Protein AF-A0A2E9XEQ6-F1 (afdb_monomer)

Secondary structure (DSSP, 8-state):
----------------PPP-PPTTPPPPPPPGGG-SEEEEEEEEEETTEEEEEEEETTT--EEEEESSGGGB-SSSS-EEEEEEEE-TT-EE-TT-EEEEEEEEEEEE-TT-EEEEEEEEEEEE-TT-EEEEEEEEEEEE-TT-EEES-EEEEEEE-TT-EEEB-EE-SSEE-TT-EEETT-EE-SSEE-S-EE-SSEE---

Foldseek 3Di:
DDDDDDDDDDDPPPPPDDDPDDPPDDDDPDDPVLAQWDFPPDWDDDPNQIWTWIAGPVPRDTFPTERDCQAEDSDACEGGHNAEYTYAQHHTDHNEYECHEYEREEYAYAPEYENYAYEQEEYEYAPDYEQYAYENYEYEHAPEYEANDYHCYAYAHHDEYEHNEEENYAAGAADEYEEADEYENYAHHNDDYHRHDYHHHD

Radius of gyration: 22.08 Å; Cα contacts (8 Å, |Δi|>4): 595; chains: 1; bounding box: 39×39×97 Å

Solvent-accessible surface area (backbone atoms only — not comparable to full-atom values): 9944 Å² total; per-residue (Å²): 141,79,88,87,88,85,85,83,87,82,87,79,79,77,79,77,72,81,77,84,76,68,94,83,68,78,79,74,84,80,56,85,87,68,46,51,53,49,73,72,80,50,68,51,71,58,98,85,43,63,28,33,28,33,28,34,63,85,78,65,46,70,29,11,31,30,49,52,72,80,22,48,39,63,54,65,69,28,44,48,30,64,61,12,35,32,26,74,76,12,32,35,25,44,47,14,38,28,51,18,29,44,30,45,23,28,41,37,20,41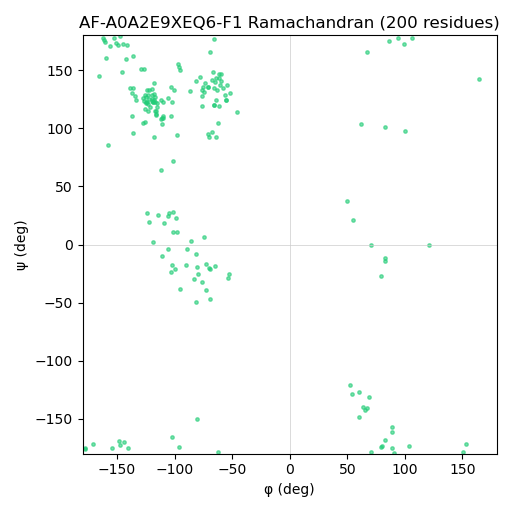,55,15,35,29,56,27,35,39,31,52,28,33,39,38,22,40,51,15,36,30,54,28,32,40,30,55,26,31,36,36,22,40,53,12,36,34,34,51,18,37,30,57,25,32,39,34,22,42,56,12,33,30,43,43,8,36,30,51,23,30,38,39,20,43,64,16,34,34,19,56,68,12,32,31,56,30,34,73,38,54,60,58,77,39,53,57,57,81,41,53,53,132

pLDDT: mean 86.93, std 22.41, range [29.22, 98.88]

Sequence (202 aa):
MRDEEANQTKNNILILRPKINKPGAKTPPLSPENRKYYFTGRSKKIDGVAVWQIRSRTLGNYGGFIESEDNLSFWGEAWVCAAGAVLGGARVYGDAWIRGGIITGGKISGHAEIEGGRVQGGIISGGAIISGGLMEDGEMSGNALLVNGLVAGGYIGDEATVCGGRVLGGVICGTTVVSGSATMEAGCFSQGTYHSGVNRGE

Nearest PDB structures (foldseek):
  3r30-assembly1_A  TM=6.586E-01  e=6.866E+00  Homo sapiens

Structure (mmCIF, N/CA/C/O backbone):
data_AF-A0A2E9XEQ6-F1
#
_entry.id   AF-A0A2E9XEQ6-F1
#
loop_
_atom_site.group_PDB
_atom_site.id
_atom_site.type_symbol
_atom_site.label_atom_id
_atom_site.label_alt_id
_atom_site.label_comp_id
_atom_site.label_asym_id
_atom_site.label_entity_id
_atom_site.label_seq_id
_atom_site.pdbx_PDB_ins_code
_atom_site.Cartn_x
_atom_site.Cartn_y
_atom_site.Cartn_z
_atom_site.occupancy
_atom_site.B_iso_or_equiv
_atom_site.auth_seq_id
_atom_site.auth_comp_id
_atom_site.auth_asym_id
_atom_site.auth_atom_id
_atom_site.pdbx_PDB_model_num
ATOM 1 N N . MET A 1 1 ? 1.078 5.475 73.140 1.00 38.75 1 MET A N 1
ATOM 2 C CA . MET A 1 1 ? 1.794 4.239 72.756 1.00 38.75 1 MET A CA 1
ATOM 3 C C . MET A 1 1 ? 1.028 3.642 71.598 1.00 38.75 1 MET A C 1
ATOM 5 O O . MET A 1 1 ? -0.134 3.348 71.810 1.00 38.75 1 MET A O 1
ATOM 9 N N . ARG A 1 2 ? 1.536 3.444 70.394 1.00 35.03 2 ARG A N 1
ATOM 10 C CA . ARG A 1 2 ? 2.743 3.834 69.654 1.00 35.03 2 ARG A CA 1
ATOM 11 C C . ARG A 1 2 ? 2.371 3.487 68.200 1.00 35.03 2 ARG A C 1
ATOM 13 O O . ARG A 1 2 ? 1.613 2.541 67.994 1.00 35.03 2 ARG A O 1
ATOM 20 N N . ASP A 1 3 ? 2.856 4.292 67.272 1.00 39.09 3 ASP A N 1
ATOM 21 C CA . ASP A 1 3 ? 2.752 4.131 65.823 1.00 39.09 3 ASP A CA 1
ATOM 22 C C . ASP A 1 3 ? 3.442 2.849 65.306 1.00 39.09 3 ASP A C 1
ATOM 24 O O . ASP A 1 3 ? 4.050 2.125 66.090 1.00 39.09 3 ASP A O 1
ATOM 28 N N . GLU A 1 4 ? 3.401 2.672 63.976 1.00 35.16 4 GLU A N 1
ATOM 29 C CA . GLU A 1 4 ? 4.172 1.742 63.119 1.00 35.16 4 GLU A CA 1
ATOM 30 C C . GLU A 1 4 ? 3.472 0.450 62.667 1.00 35.16 4 GLU A C 1
ATOM 32 O O . GLU A 1 4 ? 3.540 -0.578 63.326 1.00 35.16 4 GLU A O 1
ATOM 37 N N . GLU A 1 5 ? 2.927 0.471 61.442 1.00 36.28 5 GLU A N 1
ATOM 38 C CA . GLU A 1 5 ? 3.309 -0.533 60.434 1.00 36.28 5 GLU A CA 1
ATOM 39 C C . GLU A 1 5 ? 3.021 -0.026 59.007 1.00 36.28 5 GLU A C 1
ATOM 41 O O . GLU A 1 5 ? 1.982 -0.265 58.395 1.00 36.28 5 GLU A O 1
ATOM 46 N N . ALA A 1 6 ? 3.986 0.715 58.465 1.00 38.09 6 ALA A N 1
ATOM 47 C CA . ALA A 1 6 ? 4.256 0.735 57.035 1.00 38.09 6 ALA A CA 1
ATOM 48 C C . ALA A 1 6 ? 5.469 -0.177 56.809 1.00 38.09 6 ALA A C 1
ATOM 50 O O . ALA A 1 6 ? 6.441 -0.026 57.544 1.00 38.09 6 ALA A O 1
ATOM 51 N N . ASN A 1 7 ? 5.432 -1.091 55.827 1.00 32.19 7 ASN A N 1
ATOM 52 C CA . ASN A 1 7 ? 6.351 -1.127 54.672 1.00 32.19 7 ASN A CA 1
ATOM 53 C C . ASN A 1 7 ? 6.336 -2.485 53.918 1.00 32.19 7 ASN A C 1
ATOM 55 O O . ASN A 1 7 ? 6.369 -3.557 54.511 1.00 32.19 7 ASN A O 1
ATOM 59 N N . GLN A 1 8 ? 6.439 -2.375 52.588 1.00 32.69 8 GLN A N 1
ATOM 60 C CA . GLN A 1 8 ? 7.112 -3.287 51.646 1.00 32.69 8 GLN A CA 1
ATOM 61 C C . GLN A 1 8 ? 6.451 -4.579 51.096 1.00 32.69 8 GLN A C 1
ATOM 63 O O . GLN A 1 8 ? 6.546 -5.678 51.628 1.00 32.69 8 GLN A O 1
ATOM 68 N N . THR A 1 9 ? 5.972 -4.424 49.852 1.00 35.25 9 THR A N 1
ATOM 69 C CA . THR A 1 9 ? 6.481 -5.110 48.642 1.00 35.25 9 THR A CA 1
ATOM 70 C C . THR A 1 9 ? 6.411 -6.637 48.567 1.00 35.25 9 THR A C 1
ATOM 72 O O . THR A 1 9 ? 7.343 -7.322 48.974 1.00 35.25 9 THR A O 1
ATOM 75 N N . LYS A 1 10 ? 5.443 -7.161 47.798 1.00 35.84 10 LYS A N 1
ATOM 76 C CA . LYS A 1 10 ? 5.690 -8.316 46.912 1.00 35.84 10 LYS A CA 1
ATOM 77 C C . LYS A 1 10 ? 5.047 -8.109 45.541 1.00 35.84 10 LYS A C 1
ATOM 79 O O . LYS A 1 10 ? 3.872 -8.376 45.319 1.00 35.84 10 LYS A O 1
ATOM 84 N N . ASN A 1 11 ? 5.888 -7.626 44.629 1.00 33.34 11 ASN A N 1
ATOM 85 C CA . ASN A 1 11 ? 5.748 -7.745 43.185 1.00 33.34 11 ASN A CA 1
ATOM 86 C C . ASN A 1 11 ? 5.363 -9.182 42.801 1.00 33.34 11 ASN A C 1
ATOM 88 O O . ASN A 1 11 ? 6.196 -10.077 42.906 1.00 33.34 11 ASN A O 1
ATOM 92 N N . ASN A 1 12 ? 4.159 -9.386 42.269 1.00 32.62 12 ASN A N 1
ATOM 93 C CA . ASN A 1 12 ? 3.874 -10.533 41.409 1.00 32.62 12 ASN A CA 1
ATOM 94 C C . ASN A 1 12 ? 3.881 -10.056 39.955 1.00 32.62 12 ASN A C 1
ATOM 96 O O . ASN A 1 12 ? 2.850 -9.948 39.297 1.00 32.62 12 ASN A O 1
ATOM 100 N N . ILE A 1 13 ? 5.084 -9.762 39.454 1.00 32.22 13 ILE A N 1
ATOM 101 C CA . ILE A 1 13 ? 5.351 -9.776 38.016 1.00 32.22 13 ILE A CA 1
ATOM 102 C C . ILE A 1 13 ? 5.301 -11.253 37.611 1.00 32.22 13 ILE A C 1
ATOM 104 O O . ILE A 1 13 ? 6.290 -11.978 37.721 1.00 32.22 13 ILE A O 1
ATOM 108 N N . LEU A 1 14 ? 4.130 -11.726 37.181 1.00 30.61 14 LEU A N 1
ATOM 109 C CA . LEU A 1 14 ? 4.049 -12.975 36.435 1.00 30.61 14 LEU A CA 1
ATOM 110 C C . LEU A 1 14 ? 4.645 -12.695 35.051 1.00 30.61 14 LEU A C 1
AT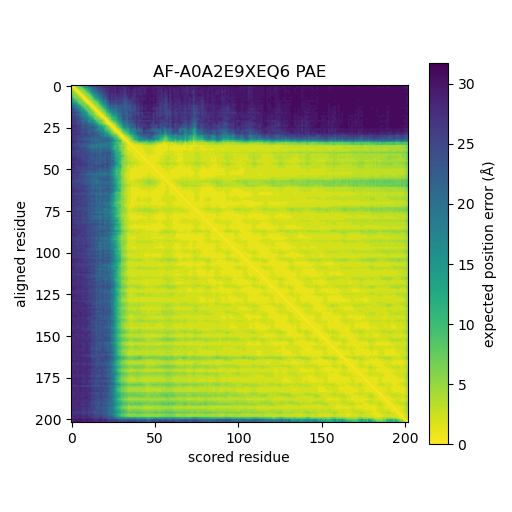OM 112 O O . LEU A 1 14 ? 3.972 -12.192 34.155 1.00 30.61 14 LEU A O 1
ATOM 116 N N . ILE A 1 15 ? 5.935 -12.991 34.887 1.00 32.53 15 ILE A N 1
ATOM 117 C CA . ILE A 1 15 ? 6.560 -13.096 33.569 1.00 32.53 15 ILE A CA 1
ATOM 118 C C . ILE A 1 15 ? 5.876 -14.272 32.865 1.00 32.53 15 ILE A C 1
ATOM 120 O O . ILE A 1 15 ? 6.261 -15.431 33.037 1.00 32.53 15 ILE A O 1
ATOM 124 N N . LEU A 1 16 ? 4.823 -13.988 32.100 1.00 32.50 16 LEU A N 1
ATOM 125 C CA . LEU A 1 16 ? 4.249 -14.950 31.172 1.00 32.50 16 LEU A CA 1
ATOM 126 C C . LEU A 1 16 ? 5.284 -15.183 30.070 1.00 32.50 16 LEU A C 1
ATOM 128 O O . LEU A 1 16 ? 5.408 -14.407 29.128 1.00 32.50 16 LEU A O 1
ATOM 132 N N . ARG A 1 17 ? 6.067 -16.256 30.213 1.00 31.44 17 ARG A N 1
ATOM 133 C CA . ARG A 1 17 ? 6.892 -16.772 29.117 1.00 31.44 17 ARG A CA 1
ATOM 134 C C . ARG A 1 17 ? 5.968 -17.112 27.938 1.00 31.44 17 ARG A C 1
ATOM 136 O O . ARG A 1 17 ? 4.947 -17.768 28.171 1.00 31.44 17 ARG A O 1
ATOM 143 N N . PRO A 1 18 ? 6.300 -16.744 26.688 1.00 34.31 18 PRO A N 1
ATOM 144 C CA . PRO A 1 18 ? 5.501 -17.155 25.544 1.00 34.31 18 PRO A CA 1
ATOM 145 C C . PRO A 1 18 ? 5.561 -18.679 25.423 1.00 34.31 18 PRO A C 1
ATOM 147 O O . PRO A 1 18 ? 6.644 -19.266 25.347 1.00 34.31 18 PRO A O 1
ATOM 150 N N . LYS A 1 19 ? 4.400 -19.341 25.417 1.00 38.66 19 LYS A N 1
ATOM 151 C CA . LYS A 1 19 ? 4.318 -20.741 24.997 1.00 38.66 19 LYS A CA 1
ATOM 152 C C . LYS A 1 19 ? 4.675 -20.789 23.513 1.00 38.66 19 LYS A C 1
ATOM 154 O O . LYS A 1 19 ? 4.000 -20.164 22.700 1.00 38.66 19 LYS A O 1
ATOM 159 N N . ILE A 1 20 ? 5.731 -21.523 23.171 1.00 34.25 20 ILE A N 1
ATOM 160 C CA . ILE A 1 20 ? 6.084 -21.826 21.782 1.00 34.25 20 ILE A CA 1
ATOM 161 C C . ILE A 1 20 ? 4.922 -22.643 21.200 1.00 34.25 20 ILE A C 1
ATOM 163 O O . ILE A 1 20 ? 4.734 -23.807 21.557 1.00 34.25 20 ILE A O 1
ATOM 167 N N . ASN A 1 21 ? 4.093 -22.020 20.361 1.00 39.84 21 ASN A N 1
ATOM 168 C CA . ASN A 1 21 ? 2.989 -22.709 19.699 1.00 39.84 21 ASN A CA 1
ATOM 169 C C . ASN A 1 21 ? 3.535 -23.599 18.574 1.00 39.84 21 ASN A C 1
ATOM 171 O O . ASN A 1 21 ? 4.339 -23.161 17.753 1.00 39.84 21 ASN A O 1
ATOM 175 N N . LYS A 1 22 ? 3.085 -24.861 18.545 1.00 29.34 22 LYS A N 1
ATOM 176 C CA . LYS A 1 22 ? 3.399 -25.826 17.480 1.00 29.34 22 LYS A CA 1
ATOM 177 C C . LYS A 1 22 ? 2.915 -25.294 16.116 1.00 29.34 22 LYS A C 1
ATOM 179 O O . LYS A 1 22 ? 1.808 -24.749 16.055 1.00 29.34 22 LYS A O 1
ATOM 184 N N . PRO A 1 23 ? 3.678 -25.487 15.024 1.00 29.22 23 PRO A N 1
ATOM 185 C CA . PRO A 1 23 ? 3.264 -25.048 13.696 1.00 29.22 23 PRO A CA 1
ATOM 186 C C . PRO A 1 23 ? 2.024 -25.838 13.248 1.00 29.22 23 PRO A C 1
ATOM 188 O O . PRO A 1 23 ? 2.056 -27.065 13.190 1.00 29.22 23 PRO A O 1
ATOM 191 N N . GLY A 1 24 ? 0.918 -25.131 12.980 1.00 36.69 24 GLY A N 1
ATOM 192 C CA . GLY A 1 24 ? -0.328 -25.703 12.445 1.00 36.69 24 GLY A CA 1
ATOM 193 C C . GLY A 1 24 ? -1.601 -25.517 13.288 1.00 36.69 24 GLY A C 1
ATOM 194 O O . GLY A 1 24 ? -2.667 -25.958 12.863 1.00 36.69 24 GLY A O 1
ATOM 195 N N . ALA A 1 25 ? -1.549 -24.862 14.453 1.00 32.12 25 ALA A N 1
ATOM 196 C CA . ALA A 1 25 ? -2.763 -24.550 15.212 1.00 32.12 25 ALA A CA 1
ATOM 197 C C . ALA A 1 25 ? -3.522 -23.370 14.575 1.00 32.12 25 ALA A C 1
ATOM 199 O O . ALA A 1 25 ? -2.997 -22.259 14.507 1.00 32.12 25 ALA A O 1
ATOM 200 N N . LYS A 1 26 ? -4.770 -23.596 14.135 1.00 33.16 26 LYS A N 1
ATOM 201 C CA . LYS A 1 26 ? -5.709 -22.506 13.819 1.00 33.16 26 LYS A CA 1
ATOM 202 C C . LYS A 1 26 ? -5.825 -21.619 15.059 1.00 33.16 26 LYS A C 1
ATOM 204 O O . LYS A 1 26 ? -6.117 -22.126 16.142 1.00 33.16 26 LYS A O 1
ATOM 209 N N . THR A 1 27 ? -5.553 -20.325 14.909 1.00 38.09 27 THR A N 1
ATOM 210 C CA . THR A 1 27 ? -5.670 -19.352 15.996 1.00 38.09 27 THR A CA 1
ATOM 211 C C . THR A 1 27 ? -7.092 -19.410 16.564 1.00 38.09 27 THR A C 1
ATOM 213 O O . THR A 1 27 ? -8.052 -19.306 15.796 1.00 38.09 27 THR A O 1
ATOM 216 N N . PRO A 1 28 ? -7.268 -19.637 17.880 1.00 37.88 28 PRO A N 1
ATOM 217 C CA . PRO A 1 28 ? -8.593 -19.604 18.483 1.00 37.88 28 PRO A CA 1
ATOM 218 C C . PRO A 1 28 ? -9.225 -18.216 18.271 1.00 37.88 28 PRO A C 1
ATOM 220 O O . PRO A 1 28 ? -8.492 -17.220 18.225 1.00 37.88 28 PRO A O 1
ATOM 223 N N . PRO A 1 29 ? -10.560 -18.129 18.115 1.00 42.59 29 PRO A N 1
ATOM 224 C CA . PRO A 1 29 ? -11.244 -16.853 17.946 1.00 42.59 29 PRO A CA 1
ATOM 225 C C . PRO A 1 29 ? -10.906 -15.934 19.124 1.00 42.59 29 PRO A C 1
ATOM 227 O O . PRO A 1 29 ? -11.002 -16.337 20.284 1.00 42.59 29 PRO A O 1
ATOM 230 N N . LEU A 1 30 ? -10.462 -14.715 18.812 1.00 50.88 30 LEU A N 1
ATOM 231 C CA . LEU A 1 30 ? -10.090 -13.720 19.810 1.00 50.88 30 LEU A CA 1
ATOM 232 C C . LEU A 1 30 ? -11.300 -13.386 20.674 1.00 50.88 30 LEU A C 1
ATOM 234 O O . LEU A 1 30 ? -12.308 -12.873 20.188 1.00 50.88 30 LEU A O 1
ATOM 238 N N . SER A 1 31 ? -11.171 -13.636 21.967 1.00 54.50 31 SER A N 1
ATOM 239 C CA . SER A 1 31 ? -12.086 -13.105 22.957 1.00 54.50 31 SER A CA 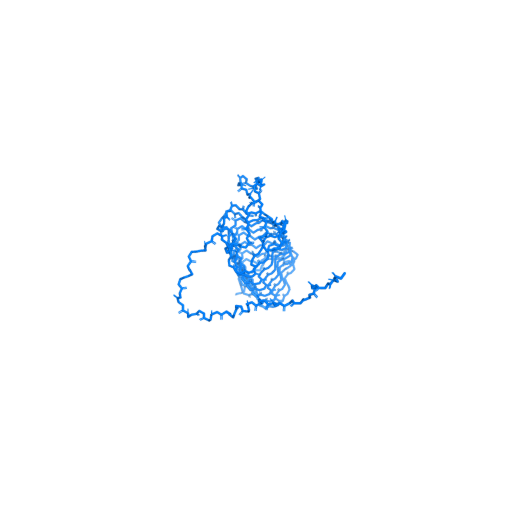1
ATOM 240 C C . SER A 1 31 ? -11.945 -11.567 23.042 1.00 54.50 31 SER A C 1
ATOM 242 O O . SER A 1 31 ? -10.864 -11.031 22.756 1.00 54.50 31 SER A O 1
ATOM 244 N N . PRO A 1 32 ? -13.023 -10.816 23.354 1.00 61.34 32 PRO A N 1
ATOM 245 C CA . PRO A 1 32 ? -13.041 -9.345 23.315 1.00 61.34 32 PRO A CA 1
ATOM 246 C C . PRO A 1 32 ? -11.916 -8.649 24.100 1.00 61.34 32 PRO A C 1
ATOM 248 O O . PRO A 1 32 ? -11.544 -7.519 23.776 1.00 61.34 32 PRO A O 1
ATOM 251 N N . GLU A 1 33 ? -11.368 -9.313 25.116 1.00 62.25 33 GLU A N 1
ATOM 252 C CA . GLU A 1 33 ? -10.280 -8.842 25.972 1.00 62.25 33 GLU A CA 1
ATOM 253 C C . GLU A 1 33 ? -8.909 -8.770 25.282 1.00 62.25 33 GLU A C 1
ATOM 255 O O . GLU A 1 33 ? -8.066 -7.993 25.721 1.00 62.25 33 GLU A O 1
ATOM 260 N N . ASN A 1 34 ? -8.699 -9.488 24.174 1.00 73.31 34 ASN A N 1
ATOM 261 C CA . ASN A 1 34 ? -7.407 -9.542 23.472 1.00 73.31 34 ASN A CA 1
ATOM 262 C C . ASN A 1 34 ? -7.344 -8.649 22.222 1.00 73.31 34 ASN A C 1
ATOM 264 O O . ASN A 1 34 ? -6.422 -8.747 21.413 1.00 73.31 34 ASN A O 1
ATOM 268 N N . ARG A 1 35 ? -8.331 -7.771 22.032 1.00 86.69 35 ARG A N 1
ATOM 269 C CA . ARG A 1 35 ? -8.328 -6.797 20.935 1.00 86.69 35 ARG A CA 1
ATOM 270 C C . ARG A 1 35 ? -7.311 -5.692 21.228 1.00 86.69 35 ARG A C 1
ATOM 272 O O . ARG A 1 35 ? -7.261 -5.178 22.342 1.00 86.69 35 ARG A O 1
ATOM 279 N N . LYS A 1 36 ? -6.550 -5.251 20.222 1.00 93.06 36 LYS A N 1
ATOM 280 C CA . LYS A 1 36 ? -5.605 -4.126 20.381 1.00 93.06 36 LYS A CA 1
ATOM 281 C C . LYS A 1 36 ? -6.260 -2.739 20.295 1.00 93.06 36 LYS A C 1
ATOM 283 O O . LYS A 1 36 ? -5.708 -1.757 20.792 1.00 93.06 36 LYS A O 1
ATOM 288 N N . TYR A 1 37 ? -7.461 -2.649 19.720 1.00 95.62 37 TYR A N 1
ATOM 289 C CA . TYR A 1 37 ? -8.239 -1.412 19.609 1.00 95.62 37 TYR A CA 1
ATOM 290 C C . TYR A 1 37 ? -9.743 -1.632 19.811 1.00 95.62 37 TYR A C 1
ATOM 292 O O . TYR A 1 37 ? -10.226 -2.761 19.920 1.00 95.62 37 TYR A O 1
ATOM 300 N N . TYR A 1 38 ? -10.482 -0.528 19.892 1.00 95.19 38 TYR A N 1
ATOM 301 C CA . TYR A 1 38 ? -11.943 -0.476 19.829 1.00 95.19 38 TYR A CA 1
ATOM 302 C C . TYR A 1 38 ? -12.399 0.765 19.051 1.00 95.19 38 TYR A C 1
ATOM 304 O O . TYR A 1 38 ? -11.639 1.729 18.920 1.00 95.19 38 TYR A O 1
ATOM 312 N N . PHE A 1 39 ? -13.636 0.750 18.552 1.00 96.81 39 PHE A N 1
ATOM 313 C CA . PHE A 1 39 ? -14.258 1.913 17.920 1.00 96.81 39 PHE A CA 1
ATOM 314 C C . PHE A 1 39 ? -14.696 2.943 18.958 1.00 96.81 39 PHE A C 1
ATOM 316 O O . PHE A 1 39 ? -15.314 2.601 19.963 1.00 96.81 39 PHE A O 1
ATOM 323 N N . THR A 1 40 ? -14.427 4.220 18.702 1.00 95.94 40 THR A N 1
ATOM 324 C CA . THR A 1 40 ? -14.775 5.315 19.626 1.00 95.94 40 THR A CA 1
ATOM 325 C C . THR A 1 40 ? -16.234 5.765 19.518 1.00 95.94 40 THR A C 1
ATOM 327 O O . THR A 1 40 ? -16.670 6.610 20.295 1.00 95.94 40 THR A O 1
ATOM 330 N N . GLY A 1 41 ? -16.969 5.257 18.523 1.00 91.62 41 GLY A N 1
ATOM 331 C CA . GLY A 1 41 ? -18.305 5.724 18.142 1.00 91.62 41 GLY A CA 1
ATOM 332 C C . GLY A 1 41 ? -18.301 6.947 17.217 1.00 91.62 41 GLY A C 1
ATOM 333 O O . GLY A 1 41 ? -19.332 7.261 16.629 1.00 91.62 41 GLY A O 1
ATOM 334 N N . ARG A 1 42 ? -17.156 7.621 17.026 1.00 94.00 42 ARG A N 1
ATOM 335 C CA . ARG A 1 42 ? -17.028 8.697 16.032 1.00 94.00 42 ARG A CA 1
ATOM 336 C C . ARG A 1 42 ? -16.916 8.106 14.634 1.00 94.00 42 ARG A C 1
ATOM 338 O O . ARG A 1 42 ? -16.093 7.219 14.403 1.00 94.00 42 ARG A O 1
ATOM 345 N N . SER A 1 43 ? -17.684 8.652 13.700 1.00 96.06 43 SER A N 1
ATOM 346 C CA . SER A 1 43 ? -17.677 8.233 12.303 1.00 96.06 43 SER A CA 1
ATOM 347 C C . SER A 1 43 ? -17.680 9.412 11.339 1.00 96.06 43 SER A C 1
ATOM 349 O O . SER A 1 43 ? -17.975 10.550 11.705 1.00 96.06 43 SER A O 1
ATOM 351 N N . LYS A 1 44 ? -17.311 9.126 10.092 1.00 96.50 44 LYS A N 1
ATOM 352 C CA . LYS A 1 44 ? -17.436 10.029 8.942 1.00 96.50 44 LYS A CA 1
ATOM 353 C C . LYS A 1 44 ? -17.625 9.206 7.670 1.00 96.50 44 LYS A C 1
ATOM 355 O O . LYS A 1 44 ? -17.503 7.983 7.709 1.00 96.50 44 LYS A O 1
ATOM 360 N N . LYS A 1 45 ? -17.894 9.870 6.544 1.00 96.38 45 LYS A N 1
ATOM 361 C CA . LYS A 1 45 ? -17.896 9.228 5.225 1.00 96.38 45 LYS A CA 1
ATOM 362 C C . LYS A 1 45 ? -16.632 9.574 4.444 1.00 96.38 45 LYS A C 1
ATOM 364 O O . LYS A 1 45 ? -16.238 10.737 4.412 1.00 96.38 45 LYS A O 1
ATOM 369 N N . ILE A 1 46 ? -16.030 8.571 3.817 1.00 94.94 46 ILE A N 1
ATOM 370 C CA . ILE A 1 46 ? -14.950 8.708 2.835 1.00 94.94 46 ILE A CA 1
ATOM 371 C C . ILE A 1 46 ? -15.425 7.976 1.583 1.00 94.94 46 ILE A C 1
ATOM 373 O O . ILE A 1 46 ? -15.801 6.814 1.678 1.00 94.94 46 ILE A O 1
ATOM 377 N N . ASP A 1 47 ? -15.491 8.666 0.444 1.00 93.44 47 ASP A N 1
ATOM 378 C CA . ASP A 1 47 ?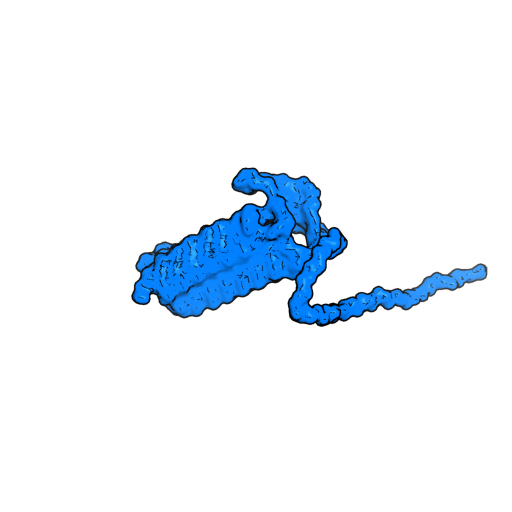 -15.967 8.102 -0.833 1.00 93.44 47 ASP A CA 1
ATOM 379 C C . ASP A 1 47 ? -17.316 7.368 -0.725 1.00 93.44 47 ASP A C 1
ATOM 381 O O . ASP A 1 47 ? -17.552 6.325 -1.323 1.00 93.44 47 ASP A O 1
ATOM 385 N N . GLY A 1 48 ? -18.217 7.913 0.099 1.00 94.75 48 GLY A N 1
ATOM 386 C CA . GLY A 1 48 ? -19.541 7.341 0.357 1.00 94.75 48 GLY A CA 1
ATOM 387 C C . GLY A 1 48 ? -19.583 6.231 1.416 1.00 94.75 48 GLY A C 1
ATOM 388 O O . GLY A 1 48 ? -20.664 5.960 1.941 1.00 94.75 48 GLY A O 1
ATOM 389 N N . VAL A 1 49 ? -18.439 5.665 1.806 1.00 94.75 49 VAL A N 1
ATOM 390 C CA . VAL A 1 49 ? -18.319 4.590 2.803 1.00 94.75 49 VAL A CA 1
ATOM 391 C C . VAL A 1 49 ? -18.229 5.166 4.213 1.00 94.75 49 VAL A C 1
ATOM 393 O O . VAL A 1 49 ? -17.464 6.097 4.472 1.00 94.75 49 VAL A O 1
ATOM 396 N N . ALA A 1 50 ? -19.016 4.620 5.140 1.00 97.19 50 ALA A N 1
ATOM 397 C CA . ALA A 1 50 ? -18.941 4.989 6.549 1.00 97.19 50 ALA A CA 1
ATOM 398 C C . ALA A 1 50 ? -17.714 4.342 7.207 1.00 97.19 50 ALA A C 1
ATOM 400 O O . ALA A 1 50 ? -17.536 3.131 7.141 1.00 97.19 50 ALA A O 1
ATOM 401 N N . VAL A 1 51 ? -16.896 5.150 7.875 1.00 97.81 51 VAL A N 1
ATOM 402 C CA . VAL A 1 51 ? -15.697 4.695 8.588 1.00 97.81 51 VAL A CA 1
ATOM 403 C C . VAL A 1 51 ? -15.718 5.170 10.034 1.00 97.81 51 VAL A C 1
ATOM 405 O O . VAL A 1 51 ? -16.264 6.233 10.344 1.00 97.81 51 VAL A O 1
ATOM 408 N N . TRP A 1 52 ? -15.088 4.402 10.916 1.00 98.50 52 TRP A N 1
ATOM 409 C CA . TRP A 1 52 ? -15.163 4.552 12.365 1.00 98.50 52 TRP A CA 1
ATOM 410 C C . TRP A 1 52 ? -13.775 4.755 12.957 1.00 98.50 52 TRP A C 1
ATOM 412 O O . TRP A 1 52 ? -12.831 4.036 12.628 1.00 98.50 52 TRP A O 1
ATOM 422 N N . GLN A 1 53 ? -13.642 5.747 13.835 1.00 98.75 53 GLN A N 1
ATOM 423 C CA . GLN A 1 53 ? -12.361 6.037 14.464 1.00 98.75 53 GLN A CA 1
ATOM 424 C C . GLN A 1 53 ? -11.997 4.940 15.466 1.00 98.75 53 GLN A C 1
ATOM 426 O O . GLN A 1 53 ? -12.825 4.547 16.293 1.00 98.75 53 GLN A O 1
ATOM 431 N N . ILE A 1 54 ? -10.739 4.505 15.440 1.00 98.38 54 ILE A N 1
ATOM 432 C CA . ILE A 1 54 ? -10.204 3.530 16.393 1.00 98.38 54 ILE A CA 1
ATOM 433 C C . ILE A 1 54 ? -9.459 4.207 17.544 1.00 98.38 54 ILE A C 1
ATOM 435 O O . ILE A 1 54 ? -8.928 5.314 17.421 1.00 98.38 54 ILE A O 1
ATOM 439 N N . ARG A 1 55 ? -9.384 3.518 18.680 1.00 98.00 55 ARG A N 1
ATOM 440 C CA . ARG A 1 55 ? -8.562 3.904 19.828 1.00 98.00 55 ARG A CA 1
ATOM 441 C C . ARG A 1 55 ? -7.846 2.689 20.391 1.00 98.00 55 ARG A C 1
ATOM 443 O O . ARG A 1 55 ? -8.450 1.628 20.545 1.00 98.00 55 ARG A O 1
ATOM 450 N N . SER A 1 56 ? -6.559 2.850 20.684 1.00 96.12 56 SER A N 1
ATOM 451 C CA . SER A 1 56 ? -5.743 1.787 21.271 1.00 96.12 56 SER A CA 1
ATOM 452 C C . SER A 1 56 ? -6.285 1.415 22.650 1.00 96.12 56 SER A C 1
ATOM 454 O O . SER A 1 56 ? -6.563 2.296 23.468 1.00 96.12 56 SER A O 1
ATOM 456 N N . ARG A 1 57 ? -6.425 0.113 22.917 1.00 93.62 57 ARG A N 1
ATOM 457 C CA . ARG A 1 57 ? -6.799 -0.399 24.246 1.00 93.62 57 ARG A CA 1
ATOM 458 C C . ARG A 1 57 ? -5.647 -0.272 25.234 1.00 93.62 57 ARG A C 1
ATOM 460 O O . ARG A 1 57 ? -5.879 0.098 26.377 1.00 93.62 57 ARG A O 1
ATOM 467 N N . THR A 1 58 ? -4.426 -0.530 24.771 1.00 90.75 58 THR A N 1
ATOM 468 C CA . THR A 1 58 ? -3.220 -0.536 25.607 1.00 90.75 58 THR A CA 1
ATOM 469 C C . THR A 1 58 ? -2.675 0.869 25.837 1.00 90.75 58 THR A C 1
ATOM 471 O O . THR A 1 58 ? -2.421 1.252 26.972 1.00 90.75 58 THR A O 1
ATOM 474 N N . LEU A 1 59 ? -2.508 1.653 24.767 1.00 92.38 59 LEU A N 1
ATOM 475 C CA . LEU A 1 59 ? -1.882 2.979 24.846 1.00 92.38 59 LEU A CA 1
ATOM 476 C C . LEU A 1 59 ? -2.892 4.101 25.102 1.00 92.38 59 LEU A C 1
ATOM 478 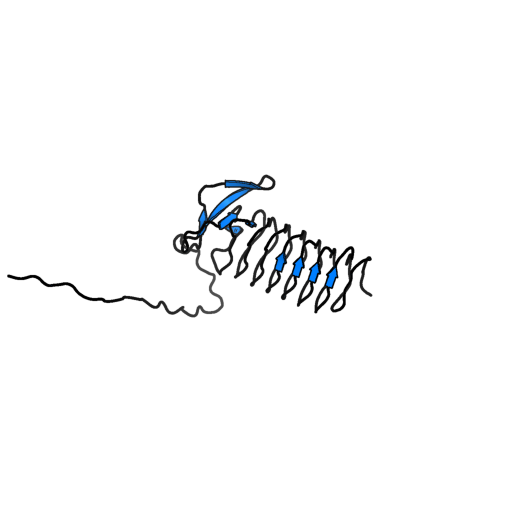O O . LEU A 1 59 ? -2.506 5.213 25.437 1.00 92.38 59 LEU A O 1
ATOM 482 N N . GLY A 1 60 ? -4.186 3.856 24.876 1.00 93.31 60 GLY A N 1
ATOM 483 C CA . GLY A 1 60 ? -5.230 4.869 25.036 1.00 93.31 60 GLY A CA 1
ATOM 484 C C . GLY A 1 60 ? -5.223 5.986 23.984 1.00 93.31 60 GLY A C 1
ATOM 485 O O . GLY A 1 60 ? -6.097 6.854 24.031 1.00 93.31 60 GLY A O 1
ATOM 486 N N . ASN A 1 61 ? -4.299 5.968 23.022 1.00 95.75 61 ASN A N 1
ATOM 487 C CA . ASN A 1 61 ? -4.206 6.968 21.959 1.00 95.75 61 ASN A CA 1
ATOM 488 C C . ASN A 1 61 ? -5.247 6.735 20.857 1.00 95.75 61 ASN A C 1
ATOM 490 O O . ASN A 1 61 ? -5.567 5.593 20.508 1.00 95.75 61 ASN A O 1
ATOM 494 N N . TYR A 1 62 ? -5.764 7.830 20.298 1.00 97.88 62 TYR A N 1
ATOM 495 C CA . TYR A 1 62 ? -6.628 7.794 19.121 1.00 97.88 62 TYR A CA 1
ATOM 496 C C . TYR A 1 62 ? -5.820 7.412 17.878 1.00 97.88 62 TYR A C 1
ATOM 498 O O . TYR A 1 62 ? -4.724 7.926 17.659 1.00 97.88 62 TYR A O 1
ATOM 506 N N . GLY A 1 63 ? -6.383 6.521 17.070 1.00 98.38 63 GLY A N 1
ATOM 507 C CA . GLY A 1 63 ? -5.900 6.211 15.733 1.00 98.38 63 GLY A CA 1
ATOM 508 C C . GLY A 1 63 ? -6.745 6.888 14.658 1.00 98.38 63 GLY A C 1
ATOM 509 O O . GLY A 1 63 ? -7.521 7.817 14.923 1.00 98.38 63 GLY A O 1
ATOM 510 N N . GLY A 1 64 ? -6.555 6.412 13.433 1.00 98.62 64 GLY A N 1
ATOM 511 C CA . GLY A 1 64 ? -7.307 6.826 12.258 1.00 98.62 64 GLY A CA 1
ATOM 512 C C . GLY A 1 64 ? -8.663 6.140 12.170 1.00 98.62 64 GLY A C 1
ATOM 513 O O . GLY A 1 64 ? -9.284 5.809 13.184 1.00 98.62 64 GLY A O 1
ATOM 514 N N . PHE A 1 65 ? -9.133 5.947 10.942 1.00 98.69 65 PHE A N 1
ATOM 515 C CA . PHE A 1 65 ? -10.462 5.409 10.668 1.00 98.69 65 PHE A CA 1
ATOM 516 C C . PHE A 1 65 ? -10.383 4.085 9.918 1.00 98.69 65 PHE A C 1
ATOM 518 O O . PHE A 1 65 ? -9.598 3.955 8.983 1.00 98.69 65 PHE A O 1
ATOM 525 N N . ILE A 1 66 ? -11.233 3.131 10.285 1.00 98.75 66 ILE A N 1
ATOM 526 C CA . ILE A 1 66 ? -11.429 1.913 9.496 1.00 98.75 66 ILE A CA 1
ATOM 527 C C . ILE A 1 66 ? -12.916 1.664 9.240 1.00 98.75 66 ILE A C 1
ATOM 529 O O . ILE A 1 66 ? -13.752 2.091 10.038 1.00 98.75 66 ILE A O 1
ATOM 533 N N . GLU A 1 67 ? -13.265 1.019 8.130 1.00 98.31 67 GLU A N 1
ATOM 534 C CA . GLU A 1 67 ? -14.663 0.663 7.835 1.00 98.31 67 GLU A CA 1
ATOM 535 C C . GLU A 1 67 ? -15.175 -0.435 8.776 1.00 98.31 67 GLU A C 1
ATOM 537 O O . GLU A 1 67 ? -16.246 -0.301 9.368 1.00 98.31 67 GLU A O 1
ATOM 542 N N . SER A 1 68 ? -14.390 -1.495 8.955 1.00 96.00 68 SER A N 1
ATOM 543 C CA . SER A 1 68 ? -14.738 -2.650 9.780 1.00 96.00 68 SER A CA 1
ATOM 544 C C . SER A 1 68 ? -13.496 -3.290 10.407 1.00 96.00 68 SER A C 1
ATOM 546 O O . SER A 1 68 ? -12.360 -2.948 10.081 1.00 96.00 68 SER A O 1
ATOM 548 N N . GLU A 1 69 ? -13.706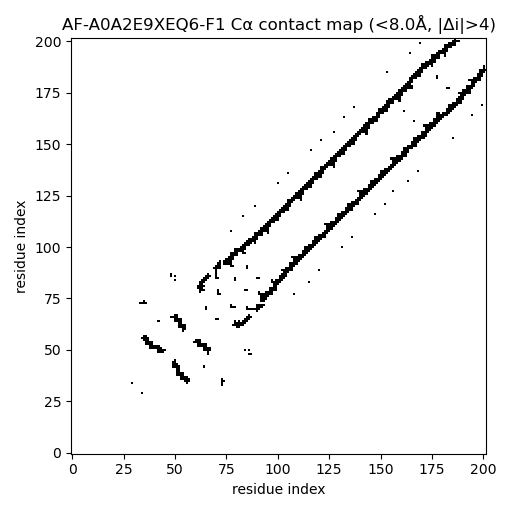 -4.249 11.309 1.00 95.12 69 GLU A N 1
ATOM 549 C CA . GLU A 1 69 ? -12.616 -4.996 11.955 1.00 95.12 69 GLU A CA 1
ATOM 550 C C . GLU A 1 69 ? -11.813 -5.860 10.964 1.00 95.12 69 GLU A C 1
ATOM 552 O O . GLU A 1 69 ? -10.662 -6.194 11.242 1.00 95.12 69 GLU A O 1
ATOM 557 N N . ASP A 1 70 ? -12.364 -6.154 9.781 1.00 96.38 70 ASP A N 1
ATOM 558 C CA . ASP A 1 70 ? -11.665 -6.894 8.723 1.00 96.38 70 ASP A CA 1
ATOM 559 C C . ASP A 1 70 ? -10.521 -6.084 8.094 1.00 96.38 70 ASP A C 1
ATOM 561 O O . ASP A 1 70 ? -9.596 -6.657 7.510 1.00 96.38 70 ASP A O 1
ATOM 565 N N . ASN A 1 71 ? -10.561 -4.754 8.218 1.00 98.50 71 ASN A N 1
ATOM 566 C CA . ASN A 1 71 ? -9.581 -3.869 7.597 1.00 98.50 71 ASN A CA 1
ATOM 567 C C . ASN A 1 71 ? -8.257 -3.787 8.366 1.00 98.50 71 ASN A C 1
ATOM 569 O O . ASN A 1 71 ? -7.220 -3.500 7.766 1.00 98.50 71 ASN A O 1
ATOM 573 N N . LEU A 1 72 ? -8.268 -4.039 9.678 1.00 98.25 72 LEU A N 1
ATOM 574 C CA . LEU A 1 72 ? -7.085 -3.941 10.531 1.00 98.25 72 LEU A CA 1
ATOM 575 C C . LEU A 1 72 ? -7.011 -5.129 11.488 1.00 98.25 72 LEU A C 1
ATOM 577 O O . LEU A 1 72 ? -7.771 -5.218 12.453 1.00 98.25 72 LEU A O 1
ATOM 581 N N . SER A 1 73 ? -6.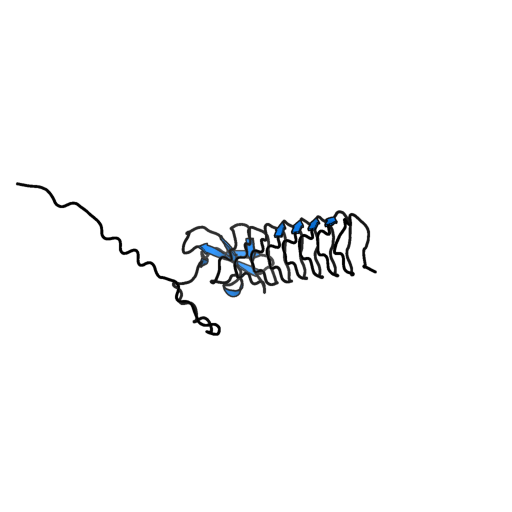036 -6.005 11.257 1.00 95.75 73 SER A N 1
ATOM 582 C CA . SER A 1 73 ? -5.808 -7.203 12.067 1.00 95.75 73 SER A CA 1
ATOM 583 C C . SER A 1 73 ? -5.647 -6.871 13.548 1.00 95.75 73 SER A C 1
ATOM 585 O O . SER A 1 73 ? -4.898 -5.969 13.908 1.00 95.75 73 SER A O 1
ATOM 587 N N . PHE A 1 74 ? -6.261 -7.660 14.427 1.00 93.44 74 PHE A N 1
ATOM 588 C CA . PHE A 1 74 ? -6.002 -7.605 15.869 1.00 93.44 74 PHE A CA 1
ATOM 589 C C . PHE A 1 74 ? -4.645 -8.196 16.276 1.00 93.44 74 PHE A C 1
ATOM 591 O O . PHE A 1 74 ? -4.180 -7.927 17.379 1.00 93.44 74 PHE A O 1
ATOM 598 N N . TRP A 1 75 ? -4.020 -8.982 15.399 1.00 89.06 75 TRP A N 1
ATOM 599 C CA . TRP A 1 75 ? -2.705 -9.587 15.604 1.00 89.06 75 TRP A CA 1
ATOM 600 C C . TRP A 1 75 ? -1.595 -8.738 14.988 1.00 89.06 75 TRP A C 1
ATOM 602 O O . TRP A 1 75 ? -1.821 -8.099 13.952 1.00 89.06 75 TRP A O 1
ATOM 612 N N . GLY A 1 76 ? -0.408 -8.809 15.593 1.00 91.44 76 GLY A N 1
ATOM 613 C CA . GLY A 1 76 ? 0.773 -8.054 15.176 1.00 91.44 76 GLY A CA 1
ATOM 614 C C . GLY A 1 76 ? 0.661 -6.557 15.458 1.00 91.44 76 GLY A C 1
ATOM 615 O O . GLY A 1 76 ? -0.359 -6.066 15.965 1.00 91.44 76 GLY A O 1
ATOM 616 N N . GLU A 1 77 ? 1.701 -5.828 15.073 1.00 95.25 77 GLU A N 1
ATOM 617 C CA . GLU A 1 77 ? 1.853 -4.406 15.386 1.00 95.25 77 GLU A CA 1
ATOM 618 C C . GLU A 1 77 ? 1.159 -3.471 14.388 1.00 95.25 77 GLU A C 1
ATOM 620 O O . GLU A 1 77 ? 1.222 -2.253 14.539 1.00 95.25 77 GLU A O 1
ATOM 625 N N . ALA A 1 78 ? 0.444 -4.015 13.395 1.00 97.88 78 ALA A N 1
ATOM 626 C CA . ALA A 1 78 ? -0.207 -3.213 12.368 1.00 97.88 78 ALA A CA 1
ATOM 627 C C . ALA A 1 78 ? -1.092 -2.096 12.947 1.00 97.88 78 ALA A C 1
ATOM 629 O O . ALA A 1 78 ? -1.950 -2.361 13.796 1.00 97.88 78 ALA A O 1
ATOM 630 N N . TRP A 1 79 ? -0.948 -0.859 12.477 1.00 98.56 79 TRP A N 1
ATOM 631 C CA . TRP A 1 79 ? -1.667 0.274 13.064 1.00 98.56 79 TRP A CA 1
ATOM 632 C C . TRP A 1 79 ? -2.065 1.332 12.041 1.00 98.56 79 TRP A C 1
ATOM 634 O O . TRP A 1 79 ? -1.356 1.578 11.069 1.00 98.56 79 TRP A O 1
ATOM 644 N N . VAL A 1 80 ? -3.199 1.991 12.298 1.00 98.75 80 VAL A N 1
ATOM 645 C CA . VAL A 1 80 ? -3.661 3.153 11.533 1.00 98.75 80 VAL A CA 1
ATOM 646 C C . VAL A 1 80 ? -3.583 4.385 12.426 1.00 98.75 80 VAL A C 1
ATOM 648 O O . VAL A 1 80 ? -4.371 4.553 13.362 1.00 98.75 80 VAL A O 1
ATOM 651 N N . CYS A 1 81 ? -2.622 5.257 12.142 1.00 98.50 81 CYS A N 1
ATOM 652 C CA . CYS A 1 81 ? -2.444 6.536 12.818 1.00 98.50 81 CYS A CA 1
ATOM 653 C C . CYS A 1 81 ? -3.571 7.515 12.471 1.00 98.50 81 CYS A C 1
ATOM 655 O O . CYS A 1 81 ? -4.321 7.320 11.518 1.00 98.50 81 CYS A O 1
ATOM 657 N N . ALA A 1 82 ? -3.676 8.601 13.239 1.00 98.00 82 ALA A N 1
ATOM 658 C CA . ALA A 1 82 ? -4.788 9.553 13.168 1.00 98.00 82 ALA A CA 1
ATOM 659 C C . ALA A 1 82 ? -5.077 10.128 11.764 1.00 98.00 82 ALA A C 1
ATOM 661 O O . ALA A 1 82 ? -6.229 10.453 11.476 1.00 98.00 82 ALA A O 1
ATOM 662 N N . ALA A 1 83 ? -4.064 10.241 10.898 1.00 98.12 83 ALA A N 1
ATOM 663 C CA . ALA A 1 83 ? -4.210 10.760 9.537 1.00 98.12 83 ALA A CA 1
ATOM 664 C C . ALA A 1 83 ? -4.545 9.685 8.481 1.00 98.12 83 ALA A C 1
ATOM 666 O O . ALA A 1 83 ? -4.747 10.025 7.317 1.00 98.12 83 ALA A O 1
ATOM 667 N N . GLY A 1 84 ? -4.595 8.405 8.861 1.00 98.56 84 GLY A N 1
ATOM 668 C CA . GLY A 1 84 ? -4.862 7.283 7.963 1.00 98.56 84 GLY A CA 1
ATOM 669 C C . GLY A 1 84 ? -6.327 6.845 7.939 1.00 98.56 84 GLY A C 1
ATOM 670 O O . GLY A 1 84 ? -7.063 6.984 8.926 1.00 98.56 84 GLY A O 1
ATOM 671 N N . ALA A 1 85 ? -6.743 6.268 6.813 1.00 98.81 85 ALA A N 1
ATOM 672 C CA . ALA A 1 85 ? -8.018 5.576 6.687 1.00 98.81 85 ALA A CA 1
ATOM 673 C C . ALA A 1 85 ? -7.896 4.282 5.873 1.00 98.81 85 ALA A C 1
ATOM 675 O O . ALA A 1 85 ? -7.302 4.288 4.796 1.00 98.81 85 ALA A O 1
ATOM 676 N N . VAL A 1 86 ? -8.497 3.195 6.365 1.00 98.88 86 VAL A N 1
ATOM 677 C CA . VAL A 1 86 ? -8.519 1.886 5.691 1.00 98.88 86 VAL A CA 1
ATOM 678 C C . VAL A 1 86 ? -9.958 1.408 5.548 1.00 98.88 86 VAL A C 1
ATOM 680 O O . VAL A 1 86 ? -10.656 1.185 6.532 1.00 98.88 86 VAL A O 1
ATOM 683 N N . LEU A 1 87 ? -10.414 1.259 4.319 1.00 98.38 87 LEU A N 1
ATOM 684 C CA . LEU A 1 87 ? -11.794 0.940 3.990 1.00 98.38 87 LEU A CA 1
ATOM 685 C C . LEU A 1 87 ? -11.852 0.081 2.726 1.00 98.38 87 LEU A C 1
ATOM 687 O O . LEU A 1 87 ? -10.826 -0.257 2.135 1.00 98.38 87 LEU A O 1
ATOM 691 N N . GLY A 1 88 ? -13.059 -0.287 2.320 1.00 95.00 88 GLY A N 1
ATOM 692 C CA . GLY A 1 88 ? -13.292 -1.236 1.249 1.00 95.00 88 GLY A CA 1
ATOM 693 C C . GLY A 1 88 ? -12.682 -2.598 1.573 1.00 95.00 88 GLY A C 1
ATOM 694 O O . GLY A 1 88 ? -12.562 -3.007 2.729 1.00 95.00 88 GLY A O 1
ATOM 695 N N . GLY A 1 89 ? -12.248 -3.309 0.536 1.00 94.31 89 GLY A N 1
ATOM 696 C CA . GLY A 1 89 ? -11.629 -4.630 0.670 1.00 94.31 89 GLY A CA 1
ATOM 697 C C . GLY A 1 89 ? -10.194 -4.624 1.215 1.00 94.31 89 GLY A C 1
ATOM 698 O O . GLY A 1 89 ? -9.551 -5.674 1.195 1.00 94.31 89 GLY A O 1
ATOM 699 N N . ALA A 1 90 ? -9.665 -3.474 1.649 1.00 98.38 90 ALA A N 1
ATOM 700 C CA . ALA A 1 90 ? -8.289 -3.340 2.121 1.00 98.38 90 ALA A CA 1
ATOM 701 C C . ALA A 1 90 ? -8.039 -4.098 3.428 1.00 98.38 90 ALA A C 1
ATOM 703 O O . ALA A 1 90 ? -8.877 -4.075 4.328 1.00 98.38 90 ALA A O 1
ATOM 704 N N . ARG A 1 91 ? -6.863 -4.717 3.568 1.00 98.62 91 ARG A N 1
ATOM 705 C CA . ARG A 1 91 ? -6.461 -5.433 4.790 1.00 98.62 91 ARG A CA 1
ATOM 706 C C . ARG A 1 91 ? -5.050 -5.062 5.216 1.00 98.62 91 ARG A C 1
ATOM 708 O O . ARG A 1 91 ? -4.110 -5.274 4.454 1.00 98.62 91 ARG A O 1
ATOM 715 N N . VAL A 1 92 ? -4.902 -4.594 6.453 1.00 98.75 92 VAL A N 1
ATOM 716 C CA . VAL A 1 92 ? -3.609 -4.273 7.073 1.00 98.75 92 VAL A CA 1
ATOM 717 C C . VAL A 1 92 ? -3.321 -5.256 8.206 1.00 98.75 92 VAL A C 1
ATOM 719 O O . VAL A 1 92 ? -4.134 -5.436 9.119 1.00 98.75 92 VAL A O 1
ATOM 722 N N . TYR A 1 93 ? -2.175 -5.928 8.144 1.00 98.19 93 TYR A N 1
ATOM 723 C CA . TYR A 1 93 ? -1.789 -6.980 9.089 1.00 98.19 93 TYR A CA 1
ATOM 724 C C . TYR A 1 93 ? -0.264 -7.101 9.219 1.00 98.19 93 TYR A C 1
ATOM 726 O O . TYR A 1 93 ? 0.479 -6.384 8.559 1.00 98.19 93 TYR A O 1
ATOM 734 N N . GLY A 1 94 ? 0.217 -7.991 10.093 1.00 96.38 94 GLY A N 1
ATOM 735 C CA . GLY A 1 94 ? 1.643 -8.056 10.427 1.00 96.38 94 GLY A CA 1
ATOM 736 C C . GLY A 1 94 ? 2.065 -6.817 11.212 1.00 96.38 94 GLY A C 1
ATOM 737 O O . GLY A 1 94 ? 1.355 -6.430 12.141 1.00 96.38 94 GLY A O 1
ATOM 738 N N . ASP A 1 95 ? 3.160 -6.184 10.799 1.00 97.44 95 ASP A N 1
ATOM 739 C CA . ASP A 1 95 ? 3.781 -5.045 11.483 1.00 97.44 95 ASP A CA 1
ATOM 740 C C . ASP A 1 95 ? 3.708 -3.756 10.646 1.00 97.44 95 ASP A C 1
ATOM 742 O O . ASP A 1 95 ? 4.552 -2.877 10.787 1.00 97.44 95 ASP A O 1
ATOM 746 N N . ALA A 1 96 ? 2.720 -3.652 9.750 1.00 98.38 96 ALA A N 1
ATOM 747 C CA . ALA A 1 96 ? 2.607 -2.547 8.803 1.00 98.38 96 ALA A CA 1
ATOM 748 C C . ALA A 1 96 ? 1.976 -1.284 9.412 1.00 98.38 96 ALA A C 1
ATOM 750 O O . ALA A 1 96 ? 0.985 -1.350 10.144 1.00 98.38 96 ALA A O 1
ATOM 751 N N . TRP A 1 97 ? 2.489 -0.110 9.049 1.00 98.44 97 TRP A N 1
ATOM 752 C CA . TRP A 1 97 ? 2.047 1.167 9.609 1.00 98.44 97 TRP A CA 1
ATOM 753 C C . TRP A 1 97 ? 1.398 2.055 8.558 1.00 98.44 97 TRP A C 1
ATOM 755 O O . TRP A 1 97 ? 2.019 2.462 7.583 1.00 98.44 97 TRP A O 1
ATOM 765 N N . ILE A 1 98 ? 0.147 2.434 8.800 1.00 98.75 98 ILE A N 1
ATOM 766 C CA . ILE A 1 98 ? -0.534 3.470 8.028 1.00 98.75 98 ILE A CA 1
ATOM 767 C C . ILE A 1 98 ? -0.426 4.771 8.814 1.00 98.75 98 ILE A C 1
ATOM 769 O O . ILE A 1 98 ? -1.228 5.038 9.713 1.00 98.75 98 ILE A O 1
ATOM 773 N N . ARG A 1 99 ? 0.582 5.588 8.508 1.00 98.25 99 ARG A N 1
ATOM 774 C CA . ARG A 1 99 ? 0.741 6.903 9.136 1.00 98.25 99 ARG A CA 1
ATOM 775 C C . ARG A 1 99 ? -0.231 7.932 8.564 1.00 98.25 99 ARG A C 1
ATOM 777 O O . ARG A 1 99 ? -0.710 8.775 9.324 1.00 98.25 99 ARG A O 1
ATOM 784 N N . GLY A 1 100 ? -0.576 7.816 7.282 1.00 98.06 100 GLY A N 1
ATOM 785 C CA . GLY A 1 100 ? -1.498 8.711 6.591 1.00 98.06 100 GLY A CA 1
ATOM 786 C C . GLY A 1 100 ? -2.046 8.129 5.289 1.00 98.06 100 GLY A C 1
ATOM 787 O O . GLY A 1 100 ? -1.692 7.027 4.883 1.00 98.06 100 GLY A O 1
ATOM 788 N N . GLY A 1 101 ? -2.934 8.879 4.633 1.00 98.06 101 GLY A N 1
ATOM 789 C CA . GLY A 1 101 ? -3.512 8.496 3.342 1.00 98.06 101 GLY A CA 1
ATOM 790 C C . GLY A 1 101 ? -4.788 7.658 3.441 1.00 98.06 101 GLY A C 1
ATOM 791 O O . GLY A 1 101 ? -5.353 7.460 4.520 1.00 98.06 101 GLY A O 1
ATOM 792 N N . ILE A 1 102 ? -5.276 7.214 2.281 1.00 98.69 102 ILE A N 1
ATOM 793 C CA . ILE A 1 102 ? -6.538 6.472 2.148 1.00 98.69 102 ILE A CA 1
ATOM 794 C C . ILE A 1 102 ? -6.292 5.171 1.386 1.00 98.69 102 ILE A C 1
ATOM 796 O O . ILE A 1 102 ? -5.830 5.191 0.246 1.00 98.69 102 ILE A O 1
ATOM 800 N N . ILE A 1 103 ? -6.643 4.047 2.005 1.00 98.75 103 ILE A N 1
ATOM 801 C CA . ILE A 1 103 ? -6.468 2.707 1.454 1.00 98.75 103 ILE A CA 1
ATOM 802 C C . ILE A 1 103 ? -7.854 2.095 1.266 1.00 98.75 103 ILE A C 1
ATOM 804 O O . ILE A 1 103 ? -8.570 1.881 2.239 1.00 98.75 103 ILE A O 1
ATOM 808 N N . THR A 1 104 ? -8.234 1.836 0.019 1.00 98.12 104 THR A N 1
ATOM 809 C CA . THR A 1 104 ? -9.582 1.365 -0.366 1.00 98.12 104 THR A CA 1
ATOM 810 C C . THR A 1 104 ? -9.610 -0.084 -0.872 1.00 98.12 104 THR A C 1
ATOM 812 O O . THR A 1 104 ? -10.678 -0.677 -1.024 1.00 98.12 104 THR A O 1
ATOM 815 N N . GLY A 1 105 ? -8.437 -0.680 -1.095 1.00 95.19 105 GLY A N 1
ATOM 816 C CA . GLY A 1 105 ? -8.260 -2.072 -1.499 1.00 95.19 105 GLY A CA 1
ATOM 817 C C . GLY A 1 105 ? -6.836 -2.556 -1.225 1.00 95.19 105 GLY A C 1
ATOM 818 O O . GLY A 1 105 ? -5.987 -1.783 -0.783 1.00 95.19 105 GLY A O 1
ATOM 819 N N . GLY A 1 106 ? -6.582 -3.837 -1.487 1.00 97.06 106 GLY A N 1
ATOM 820 C CA . GLY A 1 106 ? -5.246 -4.429 -1.396 1.00 97.06 106 GLY A CA 1
ATOM 821 C C . GLY A 1 106 ? -4.877 -5.023 -0.034 1.00 97.06 106 GLY A C 1
ATOM 822 O O . GLY A 1 106 ? -5.674 -5.066 0.909 1.00 97.06 106 GLY A O 1
ATOM 823 N N . LYS A 1 107 ? -3.651 -5.544 0.052 1.00 98.75 107 LYS A N 1
ATOM 824 C CA . LYS A 1 107 ? -3.092 -6.187 1.251 1.00 98.75 107 LYS A CA 1
ATOM 825 C C . LYS A 1 107 ? -1.793 -5.504 1.645 1.00 98.75 107 LYS A C 1
ATOM 827 O O . LYS A 1 107 ? -0.864 -5.471 0.848 1.00 98.75 107 LYS A O 1
ATOM 832 N N . ILE A 1 108 ? -1.727 -5.007 2.875 1.00 98.81 108 ILE A N 1
ATOM 833 C CA . ILE A 1 108 ? -0.569 -4.292 3.405 1.00 98.81 108 ILE A CA 1
ATOM 834 C C . ILE A 1 108 ? -0.033 -5.073 4.601 1.00 98.81 108 ILE A C 1
ATOM 836 O O . ILE A 1 108 ? -0.771 -5.365 5.546 1.00 98.81 108 ILE A O 1
ATOM 840 N N . SER A 1 109 ? 1.237 -5.464 4.533 1.00 98.56 109 SER A N 1
ATOM 841 C CA . SER A 1 109 ? 1.843 -6.369 5.509 1.00 98.56 109 SER A CA 1
ATOM 842 C C . SER A 1 109 ? 3.357 -6.212 5.631 1.00 98.56 109 SER A C 1
ATOM 844 O O . SER A 1 109 ? 3.943 -5.319 5.030 1.00 98.56 109 SER A O 1
ATOM 846 N N . GLY A 1 110 ? 4.001 -7.068 6.429 1.00 97.69 110 GLY A N 1
ATOM 847 C CA . GLY A 1 110 ? 5.422 -6.921 6.747 1.00 97.69 110 GLY A CA 1
ATOM 848 C C . GLY A 1 110 ? 5.664 -5.670 7.586 1.00 97.69 110 GLY A C 1
ATOM 849 O O . GLY A 1 110 ? 4.844 -5.350 8.440 1.00 97.69 110 GLY A O 1
ATOM 850 N N . HIS A 1 111 ? 6.758 -4.971 7.308 1.00 98.12 111 HIS A N 1
ATOM 851 C CA . HIS A 1 111 ? 7.123 -3.671 7.872 1.00 98.12 111 HIS A CA 1
ATOM 852 C C . HIS A 1 111 ? 6.769 -2.511 6.925 1.00 98.12 111 HIS A C 1
ATOM 854 O O . HIS A 1 111 ? 7.381 -1.449 7.004 1.00 98.12 111 HIS A O 1
ATOM 860 N N . ALA A 1 112 ? 5.818 -2.715 6.006 1.00 98.62 112 ALA A N 1
ATOM 861 C CA . ALA A 1 112 ? 5.436 -1.694 5.044 1.00 98.62 112 ALA A CA 1
ATOM 862 C C . ALA A 1 112 ? 4.887 -0.443 5.739 1.00 98.62 112 ALA A C 1
ATOM 864 O O . ALA A 1 112 ? 4.139 -0.540 6.720 1.00 98.62 112 ALA A O 1
ATOM 865 N N . GLU A 1 113 ? 5.204 0.725 5.187 1.00 98.75 113 GLU A N 1
ATOM 866 C CA . GLU A 1 113 ? 4.780 2.008 5.733 1.00 98.75 113 GLU A CA 1
ATOM 867 C C . GLU A 1 113 ? 4.085 2.875 4.680 1.00 98.75 113 GLU A C 1
ATOM 869 O O . GLU A 1 113 ? 4.620 3.148 3.608 1.00 98.75 113 GLU A O 1
ATOM 874 N N . ILE A 1 114 ? 2.875 3.335 4.995 1.00 98.75 114 ILE A N 1
ATOM 875 C CA . ILE A 1 114 ? 2.119 4.270 4.161 1.00 98.75 114 ILE A CA 1
ATOM 876 C C . ILE A 1 114 ? 2.052 5.605 4.893 1.00 98.75 114 ILE A C 1
ATOM 878 O O . ILE A 1 114 ? 1.297 5.776 5.854 1.00 98.75 114 ILE A O 1
ATOM 882 N N . GLU A 1 115 ? 2.858 6.559 4.449 1.00 98.50 115 GLU A N 1
ATOM 883 C CA . GLU A 1 115 ? 2.928 7.901 5.022 1.00 98.50 115 GLU A CA 1
ATOM 884 C C . GLU A 1 115 ? 1.830 8.821 4.480 1.00 98.50 115 GLU A C 1
ATOM 886 O O . GLU A 1 115 ? 1.338 9.701 5.190 1.00 98.50 115 GLU A O 1
ATOM 891 N N . GLY A 1 116 ? 1.394 8.592 3.241 1.00 97.06 116 GLY A N 1
ATOM 892 C CA . GLY A 1 116 ? 0.364 9.387 2.588 1.00 97.06 116 GLY A CA 1
ATOM 893 C C . GLY A 1 116 ? 0.021 8.888 1.189 1.00 97.06 116 GLY A C 1
ATOM 894 O O . GLY A 1 116 ? 0.548 7.886 0.718 1.00 97.06 116 GLY A O 1
ATOM 895 N N . GLY A 1 117 ? -0.862 9.616 0.503 1.00 97.50 117 GLY A N 1
ATOM 896 C CA . GLY A 1 117 ? -1.343 9.245 -0.829 1.00 97.50 117 GLY A CA 1
ATOM 897 C C . GLY A 1 117 ? -2.576 8.346 -0.785 1.00 97.50 117 GLY A C 1
ATOM 898 O O . GLY A 1 117 ? -3.351 8.368 0.181 1.00 97.50 117 GLY A O 1
ATOM 899 N N . ARG A 1 118 ? -2.791 7.598 -1.869 1.00 98.38 118 ARG A N 1
ATOM 900 C CA . ARG A 1 118 ? -3.976 6.7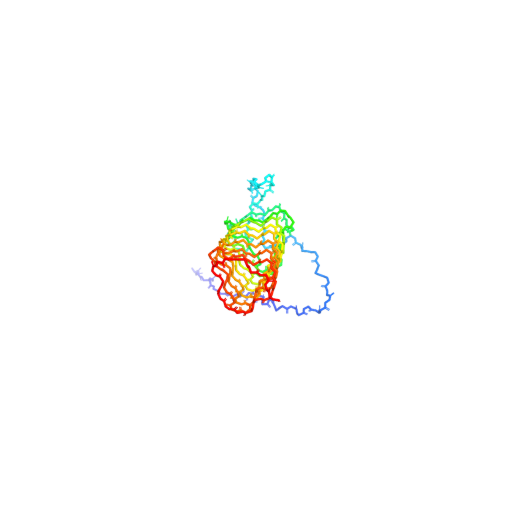58 -2.035 1.00 98.38 118 ARG A CA 1
ATOM 901 C C . ARG A 1 118 ? -3.620 5.396 -2.619 1.00 98.38 118 ARG A C 1
ATOM 903 O O . ARG A 1 118 ? -2.960 5.318 -3.647 1.00 98.38 118 ARG A O 1
ATOM 910 N N . VAL A 1 119 ? -4.106 4.337 -1.978 1.00 98.62 119 VAL A N 1
ATOM 911 C CA . VAL A 1 119 ? -3.930 2.946 -2.417 1.00 98.62 119 VAL A CA 1
ATOM 912 C C . VAL A 1 119 ? -5.307 2.353 -2.712 1.00 98.62 119 VAL A C 1
ATOM 914 O O . VAL A 1 119 ? -6.211 2.390 -1.873 1.00 98.62 119 VAL A O 1
ATOM 917 N N . GLN A 1 120 ? -5.495 1.835 -3.918 1.00 97.88 120 GLN A N 1
ATOM 918 C CA . GLN A 1 120 ? -6.763 1.315 -4.434 1.00 97.88 120 GLN A CA 1
ATOM 919 C C . GLN A 1 120 ? -6.651 -0.140 -4.903 1.00 97.88 120 GLN A C 1
ATOM 921 O O . GLN A 1 120 ? -7.410 -0.572 -5.757 1.00 97.88 120 GLN A O 1
ATOM 926 N N . GLY A 1 121 ? -5.731 -0.918 -4.340 1.00 96.50 121 GLY A N 1
ATOM 927 C CA . GLY A 1 121 ? -5.484 -2.284 -4.789 1.00 96.50 121 GLY A CA 1
ATOM 928 C C . GLY A 1 121 ? -4.059 -2.724 -4.494 1.00 96.50 121 GLY A C 1
ATOM 929 O O . GLY A 1 121 ? -3.321 -2.025 -3.801 1.00 96.50 121 GLY A O 1
ATOM 930 N N . GLY A 1 122 ? -3.688 -3.889 -5.018 1.00 97.50 122 GLY A N 1
ATOM 931 C CA . GLY A 1 122 ? -2.323 -4.391 -4.951 1.00 97.50 122 GLY A CA 1
ATOM 932 C C . GLY A 1 122 ? -1.889 -5.025 -3.628 1.00 97.50 122 GLY A C 1
ATOM 933 O O . GLY A 1 122 ? -2.672 -5.264 -2.698 1.00 97.50 122 GLY A O 1
ATOM 934 N N . ILE A 1 123 ? -0.601 -5.350 -3.574 1.00 98.62 123 ILE A N 1
ATOM 935 C CA . ILE A 1 123 ? 0.071 -5.978 -2.437 1.00 98.62 123 ILE A CA 1
ATOM 936 C C . ILE A 1 123 ? 1.261 -5.105 -2.054 1.00 98.62 123 ILE A C 1
ATOM 938 O O . ILE A 1 123 ? 2.152 -4.884 -2.864 1.00 98.62 123 ILE A O 1
ATOM 942 N N . ILE A 1 124 ? 1.292 -4.637 -0.810 1.00 98.81 124 ILE A N 1
ATOM 943 C CA . ILE A 1 124 ? 2.434 -3.922 -0.245 1.00 98.81 124 ILE A CA 1
ATOM 944 C C . ILE A 1 124 ? 2.986 -4.748 0.918 1.00 98.81 124 ILE A C 1
ATOM 946 O O . ILE A 1 124 ? 2.262 -5.108 1.852 1.00 98.81 124 ILE A O 1
ATOM 950 N N . SER A 1 125 ? 4.262 -5.108 0.846 1.00 98.56 125 SER A N 1
ATOM 951 C CA . SER A 1 125 ? 4.918 -5.955 1.844 1.00 98.56 125 SER A CA 1
ATOM 952 C C . SER A 1 125 ? 6.399 -5.603 2.020 1.00 98.56 125 SER A C 1
ATOM 954 O O . SER A 1 125 ? 6.872 -4.601 1.490 1.00 98.56 125 SER A O 1
ATOM 956 N N . GLY A 1 126 ? 7.146 -6.398 2.792 1.00 98.00 126 GLY A N 1
ATOM 957 C CA . GLY A 1 126 ? 8.547 -6.093 3.098 1.00 98.00 126 GLY A CA 1
ATOM 958 C C . GLY A 1 126 ? 8.675 -4.824 3.941 1.00 98.00 126 GLY A C 1
ATOM 959 O O . GLY A 1 126 ? 7.852 -4.600 4.821 1.00 98.00 126 GLY A O 1
ATOM 960 N N . GLY A 1 127 ? 9.702 -4.022 3.686 1.00 98.12 127 GLY A N 1
ATOM 961 C CA . GLY A 1 127 ? 9.888 -2.668 4.211 1.00 98.12 127 GLY A CA 1
ATOM 962 C C . GLY A 1 127 ? 9.530 -1.580 3.192 1.00 98.12 127 GLY A C 1
ATOM 963 O O . GLY A 1 127 ? 10.125 -0.509 3.232 1.00 98.12 127 GLY A O 1
ATOM 964 N N . ALA A 1 128 ? 8.618 -1.855 2.250 1.00 98.69 128 ALA A N 1
ATOM 965 C CA . ALA A 1 128 ? 8.240 -0.892 1.221 1.00 98.69 128 ALA A CA 1
ATOM 966 C C . ALA A 1 128 ? 7.560 0.346 1.829 1.00 98.69 128 ALA A C 1
ATOM 968 O O . ALA A 1 128 ? 6.771 0.234 2.772 1.00 98.69 128 ALA A O 1
ATOM 969 N N . ILE A 1 129 ? 7.834 1.519 1.258 1.00 98.81 129 ILE A N 1
ATOM 970 C CA . ILE A 1 129 ? 7.329 2.803 1.748 1.00 98.81 129 ILE A CA 1
ATOM 971 C C . ILE A 1 129 ? 6.564 3.530 0.641 1.00 98.81 129 ILE A C 1
ATOM 973 O O . ILE A 1 129 ? 7.041 3.666 -0.486 1.00 98.81 129 ILE A O 1
ATOM 977 N N . ILE A 1 130 ? 5.382 4.047 0.978 1.00 98.69 130 ILE A N 1
ATOM 978 C CA . ILE A 1 130 ? 4.616 4.959 0.123 1.00 98.69 130 ILE A CA 1
ATOM 979 C C . ILE A 1 130 ? 4.488 6.312 0.821 1.00 98.69 130 ILE A C 1
ATOM 981 O O . ILE A 1 130 ? 3.771 6.454 1.811 1.00 98.69 130 ILE A O 1
ATOM 985 N N . SER A 1 131 ? 5.147 7.321 0.259 1.00 97.94 131 SER A N 1
ATOM 986 C CA . SER A 1 131 ? 5.130 8.713 0.711 1.00 97.94 131 SER A CA 1
ATOM 987 C C . SER A 1 131 ? 4.406 9.596 -0.310 1.00 97.94 131 SER A C 1
ATOM 989 O O . SER A 1 131 ? 4.984 10.456 -0.978 1.00 97.94 131 SER A O 1
ATOM 991 N N . GLY A 1 132 ? 3.108 9.340 -0.490 1.00 96.56 132 GLY A N 1
ATOM 992 C CA . GLY A 1 132 ? 2.268 10.061 -1.448 1.00 96.56 132 GLY A CA 1
ATOM 993 C C . GLY A 1 132 ? 2.147 9.386 -2.815 1.00 96.56 132 GLY A C 1
ATOM 994 O O . GLY A 1 132 ? 2.756 8.357 -3.092 1.00 96.56 132 GLY A O 1
ATOM 995 N N . GLY A 1 133 ? 1.346 9.994 -3.691 1.00 97.19 133 GLY A N 1
ATOM 996 C CA . GLY A 1 133 ? 1.019 9.435 -5.005 1.00 97.19 133 GLY A CA 1
ATOM 997 C C . GLY A 1 133 ? -0.210 8.527 -4.988 1.00 97.19 133 GLY A C 1
ATOM 998 O O . GLY A 1 133 ? -1.051 8.599 -4.082 1.00 97.19 133 GLY A O 1
ATOM 999 N N . LEU A 1 134 ? -0.328 7.709 -6.031 1.00 98.31 134 LEU A N 1
ATOM 1000 C CA . LEU A 1 134 ? -1.468 6.832 -6.274 1.00 98.31 134 LEU A CA 1
ATOM 1001 C C . LEU A 1 134 ? -0.988 5.435 -6.681 1.00 98.31 134 LEU A C 1
ATOM 1003 O O . LEU A 1 134 ? -0.209 5.296 -7.620 1.00 98.31 134 LEU A O 1
ATOM 1007 N N . MET A 1 135 ? -1.489 4.411 -5.994 1.00 98.25 135 MET A N 1
ATOM 1008 C CA . MET A 1 135 ? -1.332 3.008 -6.375 1.00 98.25 135 MET A CA 1
ATOM 1009 C C . MET A 1 135 ? -2.713 2.413 -6.668 1.00 98.25 135 MET A C 1
ATOM 1011 O O . MET A 1 135 ? -3.542 2.351 -5.765 1.00 98.25 135 MET A O 1
ATOM 1015 N N . GLU A 1 136 ? -2.983 2.015 -7.909 1.00 97.06 136 GLU A N 1
ATOM 1016 C CA . GLU A 1 136 ? -4.272 1.447 -8.350 1.00 97.06 136 GLU A CA 1
ATOM 1017 C C . GLU A 1 136 ? -4.258 -0.084 -8.435 1.00 97.06 136 GLU A C 1
ATOM 1019 O O . GLU A 1 136 ? -5.311 -0.701 -8.342 1.00 97.06 136 GLU A O 1
ATOM 1024 N N . ASP A 1 137 ? -3.079 -0.698 -8.542 1.00 96.62 137 ASP A N 1
ATOM 1025 C CA . ASP A 1 137 ? -2.835 -2.136 -8.392 1.00 96.62 137 ASP A CA 1
ATOM 1026 C C . ASP A 1 137 ? -1.311 -2.382 -8.375 1.00 96.62 137 ASP A C 1
ATOM 1028 O O . ASP A 1 137 ? -0.523 -1.432 -8.353 1.00 96.62 137 ASP A O 1
ATOM 1032 N N . GLY A 1 138 ? -0.888 -3.644 -8.423 1.00 96.94 138 GLY A N 1
ATOM 1033 C CA . GLY A 1 138 ? 0.510 -4.057 -8.522 1.00 96.94 138 GLY A CA 1
ATOM 1034 C C . GLY A 1 138 ? 1.077 -4.560 -7.201 1.00 96.94 138 GLY A C 1
ATOM 1035 O O . GLY A 1 138 ? 0.368 -4.721 -6.207 1.00 96.94 138 GLY A O 1
ATOM 1036 N N . GLU A 1 139 ? 2.374 -4.828 -7.188 1.00 98.56 139 GLU A N 1
ATOM 1037 C CA . GLU A 1 139 ? 3.074 -5.332 -6.014 1.00 98.56 139 GLU A CA 1
ATOM 1038 C C . GLU A 1 139 ? 4.270 -4.447 -5.676 1.00 98.56 139 GLU A C 1
ATOM 1040 O O . GLU A 1 139 ? 5.104 -4.157 -6.528 1.00 98.56 139 GLU A O 1
ATOM 1045 N N . MET A 1 140 ? 4.356 -4.027 -4.418 1.00 98.62 140 MET A N 1
ATOM 1046 C CA . MET A 1 140 ? 5.507 -3.330 -3.860 1.00 98.62 140 MET A CA 1
ATOM 1047 C C . MET A 1 140 ? 6.079 -4.142 -2.697 1.00 98.62 140 MET A C 1
ATOM 1049 O O . MET A 1 140 ? 5.360 -4.487 -1.757 1.00 98.62 140 MET A O 1
ATOM 1053 N N . SER A 1 141 ? 7.368 -4.466 -2.743 1.00 98.50 141 SER A N 1
ATOM 1054 C CA . SER A 1 141 ? 8.048 -5.199 -1.668 1.00 98.50 141 SER A CA 1
ATOM 1055 C C . SER A 1 141 ? 9.522 -4.799 -1.539 1.00 98.50 141 SER A C 1
ATOM 1057 O O . SER A 1 141 ? 9.947 -3.792 -2.101 1.00 98.50 141 SER A O 1
ATOM 1059 N N . GLY A 1 142 ? 10.309 -5.539 -0.753 1.00 97.88 142 GLY A N 1
ATOM 1060 C CA . GLY A 1 142 ? 11.678 -5.134 -0.422 1.00 97.88 142 GLY A CA 1
ATOM 1061 C C . GLY A 1 142 ? 11.684 -3.832 0.379 1.00 97.88 142 GLY A C 1
ATOM 1062 O O . GLY A 1 142 ? 10.831 -3.648 1.238 1.00 97.88 142 GLY A O 1
ATOM 1063 N N . ASN A 1 143 ? 12.620 -2.942 0.080 1.00 98.19 143 ASN A N 1
ATOM 1064 C CA . ASN A 1 143 ? 12.718 -1.574 0.592 1.00 98.19 143 ASN A CA 1
ATOM 1065 C C . ASN A 1 143 ? 12.295 -0.545 -0.478 1.00 98.19 143 ASN A C 1
ATOM 1067 O O . ASN A 1 143 ? 12.786 0.585 -0.483 1.00 98.19 143 ASN A O 1
ATOM 1071 N N . ALA A 1 144 ? 11.426 -0.943 -1.415 1.00 98.62 144 ALA A N 1
ATOM 1072 C CA . ALA A 1 144 ? 10.993 -0.087 -2.508 1.00 98.62 144 ALA A CA 1
ATOM 1073 C C . ALA A 1 144 ? 10.278 1.171 -2.001 1.00 98.62 144 ALA A C 1
ATOM 1075 O O . ALA A 1 144 ? 9.539 1.133 -1.014 1.00 98.62 144 ALA A O 1
ATOM 1076 N N . LEU A 1 145 ? 10.444 2.276 -2.725 1.00 98.62 145 LEU A N 1
ATOM 1077 C CA . LEU A 1 145 ? 9.910 3.578 -2.348 1.00 98.62 145 LEU A CA 1
ATOM 1078 C C . LEU A 1 145 ? 9.045 4.173 -3.463 1.00 98.62 145 LEU A C 1
ATOM 1080 O O . LEU A 1 145 ? 9.498 4.345 -4.593 1.00 98.62 145 LEU A O 1
ATOM 1084 N N . LEU A 1 146 ? 7.818 4.568 -3.131 1.00 98.56 146 LEU A N 1
ATOM 1085 C CA . LEU A 1 146 ? 6.970 5.406 -3.980 1.00 98.56 146 LEU A CA 1
ATOM 1086 C C . LEU A 1 146 ? 6.836 6.796 -3.353 1.00 98.56 146 LEU A C 1
ATOM 1088 O O . LEU A 1 146 ? 6.350 6.934 -2.234 1.00 98.56 146 LEU A O 1
ATOM 1092 N N . VAL A 1 147 ? 7.221 7.832 -4.093 1.00 98.25 147 VAL A N 1
ATOM 1093 C CA . VAL A 1 147 ? 7.105 9.241 -3.702 1.00 98.25 147 VAL A CA 1
ATOM 1094 C C . VAL A 1 147 ? 6.345 9.994 -4.787 1.00 98.25 147 VAL A C 1
ATOM 1096 O O . VAL A 1 147 ? 6.881 10.271 -5.857 1.00 98.25 147 VAL A O 1
ATOM 1099 N N . ASN A 1 148 ? 5.085 10.346 -4.531 1.00 96.00 148 ASN A N 1
ATOM 1100 C CA . ASN A 1 148 ? 4.259 11.174 -5.428 1.00 96.00 148 ASN A CA 1
ATOM 1101 C C . ASN A 1 148 ? 4.123 10.673 -6.887 1.00 96.00 148 ASN A C 1
ATOM 1103 O O . ASN A 1 148 ? 3.797 11.463 -7.771 1.00 96.00 148 ASN A O 1
ATOM 1107 N N . GLY A 1 149 ? 4.365 9.386 -7.150 1.00 96.06 149 GLY A N 1
ATOM 1108 C CA . GLY A 1 149 ? 4.220 8.768 -8.473 1.00 96.06 149 GLY A CA 1
ATOM 1109 C C . GLY A 1 149 ? 2.874 8.073 -8.682 1.00 96.06 149 GLY A C 1
ATOM 1110 O O . GLY A 1 149 ? 1.983 8.125 -7.829 1.00 96.06 149 GLY A O 1
ATOM 1111 N N . LEU A 1 150 ? 2.751 7.395 -9.823 1.00 98.06 150 LEU A N 1
ATOM 1112 C CA . LEU A 1 150 ? 1.621 6.522 -10.141 1.00 98.06 150 LEU A CA 1
ATOM 1113 C C . LEU A 1 150 ? 2.104 5.086 -10.331 1.00 98.06 150 LEU A C 1
ATOM 1115 O O . LEU A 1 150 ? 2.990 4.843 -11.148 1.00 98.06 150 LEU A O 1
ATOM 1119 N N . VAL A 1 151 ? 1.462 4.144 -9.650 1.00 98.38 151 VAL A N 1
ATOM 1120 C CA . VAL A 1 151 ? 1.619 2.705 -9.880 1.00 98.38 151 VAL A CA 1
ATOM 1121 C C . VAL A 1 151 ? 0.253 2.135 -10.238 1.00 98.38 151 VAL A C 1
ATOM 1123 O O . VAL A 1 151 ? -0.678 2.221 -9.449 1.00 98.38 151 VAL A O 1
ATOM 1126 N N . ALA A 1 152 ? 0.109 1.583 -11.434 1.00 97.50 152 ALA A N 1
ATOM 1127 C CA . ALA A 1 152 ? -1.149 1.016 -11.928 1.00 97.50 152 ALA A CA 1
ATOM 1128 C C . ALA A 1 152 ? -1.005 -0.468 -12.312 1.00 97.50 152 ALA A C 1
ATOM 1130 O O . ALA A 1 152 ? -1.801 -0.996 -13.083 1.00 97.50 152 ALA A O 1
ATOM 1131 N N . GLY A 1 153 ? 0.036 -1.128 -11.799 1.00 95.06 153 GLY A N 1
ATOM 1132 C CA . GLY A 1 153 ? 0.387 -2.509 -12.106 1.00 95.06 153 GLY A CA 1
ATOM 1133 C C . GLY A 1 153 ? 1.892 -2.752 -11.992 1.00 95.06 153 GLY A C 1
ATOM 1134 O O . GLY A 1 153 ? 2.663 -1.847 -11.676 1.00 95.06 153 GLY A O 1
ATOM 1135 N N . GLY A 1 154 ? 2.312 -3.985 -12.279 1.00 96.56 154 GLY A N 1
ATOM 1136 C CA . GLY A 1 154 ? 3.717 -4.394 -12.219 1.00 96.56 154 GLY A CA 1
ATOM 1137 C C . GLY A 1 154 ? 4.216 -4.712 -10.808 1.00 96.56 154 GLY A C 1
ATOM 1138 O O . GLY A 1 154 ? 3.442 -4.775 -9.852 1.00 96.56 154 GLY A O 1
ATOM 1139 N N . TYR A 1 155 ? 5.521 -4.948 -10.710 1.00 98.38 155 TYR A N 1
ATOM 1140 C CA . TYR A 1 155 ? 6.238 -5.230 -9.471 1.00 98.38 155 TYR A CA 1
ATOM 1141 C C . TYR A 1 155 ? 7.313 -4.169 -9.239 1.00 98.38 155 TYR A C 1
ATOM 1143 O O . TYR A 1 155 ? 8.080 -3.866 -10.153 1.00 98.38 155 TYR A O 1
ATOM 1151 N N . ILE A 1 156 ? 7.396 -3.640 -8.021 1.00 98.62 156 ILE A N 1
ATOM 1152 C CA . ILE A 1 156 ? 8.463 -2.753 -7.561 1.00 98.62 156 ILE A CA 1
ATOM 1153 C C . ILE A 1 156 ? 9.096 -3.390 -6.319 1.00 98.62 156 ILE A C 1
ATOM 1155 O O . ILE A 1 156 ? 8.410 -3.645 -5.329 1.00 98.62 156 ILE A O 1
ATOM 1159 N N . GLY A 1 157 ? 10.393 -3.672 -6.361 1.00 98.00 157 GLY A N 1
ATOM 1160 C CA . GLY A 1 157 ? 11.087 -4.414 -5.309 1.00 98.00 157 GLY A CA 1
ATOM 1161 C C . GLY A 1 157 ? 12.479 -3.887 -4.999 1.00 98.00 157 GLY A C 1
ATOM 1162 O O . GLY A 1 157 ? 12.924 -2.888 -5.561 1.00 98.00 157 GLY A O 1
ATOM 1163 N N . ASP A 1 158 ? 13.179 -4.605 -4.123 1.00 98.38 158 ASP A N 1
ATOM 1164 C CA . ASP A 1 158 ? 14.536 -4.284 -3.670 1.00 98.38 158 ASP A CA 1
ATOM 1165 C C . ASP A 1 158 ? 14.655 -2.840 -3.156 1.00 98.38 158 ASP A C 1
ATOM 1167 O O . ASP A 1 158 ? 13.955 -2.486 -2.219 1.00 98.38 158 ASP A O 1
ATOM 1171 N N . GLU A 1 159 ? 15.519 -2.007 -3.732 1.00 98.25 159 GLU A N 1
ATOM 1172 C CA . GLU A 1 159 ? 15.730 -0.601 -3.359 1.00 98.25 159 GLU A CA 1
ATOM 1173 C C . GLU A 1 159 ? 15.183 0.357 -4.436 1.00 98.25 159 GLU A C 1
ATOM 1175 O O . GLU A 1 159 ? 15.560 1.531 -4.504 1.00 98.25 159 GLU A O 1
ATOM 1180 N N . ALA A 1 160 ? 14.299 -0.136 -5.311 1.00 98.50 160 ALA A N 1
ATOM 1181 C CA . ALA A 1 160 ? 13.776 0.652 -6.413 1.00 98.50 160 ALA A CA 1
ATOM 1182 C C . ALA A 1 160 ? 12.940 1.837 -5.914 1.00 98.50 160 ALA A C 1
ATOM 1184 O O . ALA A 1 160 ? 12.139 1.723 -4.985 1.00 98.50 160 ALA A O 1
ATOM 1185 N N . THR A 1 161 ? 13.092 2.983 -6.575 1.00 98.50 161 THR A N 1
ATOM 1186 C CA . THR A 1 161 ? 12.398 4.223 -6.220 1.00 98.50 161 THR A CA 1
ATOM 1187 C C . THR A 1 161 ? 11.589 4.755 -7.396 1.00 98.50 161 THR A C 1
ATOM 1189 O O . THR A 1 161 ? 12.124 4.978 -8.479 1.00 98.50 161 THR A O 1
ATOM 1192 N N . VAL A 1 162 ? 10.310 5.044 -7.171 1.00 98.31 162 VAL A N 1
ATOM 1193 C CA . VAL A 1 162 ? 9.445 5.777 -8.100 1.00 98.31 162 VAL A CA 1
ATOM 1194 C C . VAL A 1 162 ? 9.140 7.147 -7.503 1.00 98.31 162 VAL A C 1
ATOM 1196 O O . VAL A 1 162 ? 8.394 7.255 -6.538 1.00 98.31 162 VAL A O 1
ATOM 1199 N N . CYS A 1 163 ? 9.702 8.209 -8.074 1.00 96.94 163 CYS A N 1
ATOM 1200 C CA . CYS A 1 163 ? 9.543 9.586 -7.611 1.00 96.94 163 CYS A CA 1
ATOM 1201 C C . CYS A 1 163 ? 8.865 10.454 -8.686 1.00 96.94 163 CYS A C 1
ATOM 1203 O O . CYS A 1 163 ? 9.519 10.974 -9.591 1.00 96.94 163 CYS A O 1
ATOM 1205 N N . GLY A 1 164 ? 7.536 10.575 -8.635 1.00 93.88 164 GLY A N 1
ATOM 1206 C CA . GLY A 1 164 ? 6.720 11.303 -9.621 1.00 93.88 164 GLY A CA 1
ATOM 1207 C C . GLY A 1 164 ? 6.434 10.552 -10.931 1.00 93.88 164 GLY A C 1
ATOM 1208 O O . GLY A 1 164 ? 5.394 10.780 -11.546 1.00 93.88 164 GLY A O 1
ATOM 1209 N N . GLY A 1 165 ? 7.317 9.632 -11.333 1.00 96.50 165 GLY A N 1
ATOM 1210 C CA . GLY A 1 165 ? 7.150 8.812 -12.533 1.00 96.50 165 GLY A CA 1
ATOM 1211 C C . GLY A 1 165 ? 5.970 7.833 -12.464 1.00 96.50 165 GLY A C 1
ATOM 1212 O O . GLY A 1 165 ? 5.265 7.725 -11.456 1.00 96.50 165 GLY A O 1
ATOM 1213 N N . ARG A 1 166 ? 5.748 7.113 -13.567 1.00 98.19 166 ARG A N 1
ATOM 1214 C CA . ARG A 1 166 ? 4.605 6.210 -13.749 1.00 98.19 166 ARG A CA 1
ATOM 1215 C C . ARG A 1 166 ? 5.083 4.785 -13.995 1.00 98.19 166 ARG A C 1
ATOM 1217 O O . ARG A 1 166 ? 5.871 4.557 -14.907 1.00 98.19 166 ARG A O 1
ATOM 1224 N N . VAL A 1 167 ? 4.556 3.829 -13.245 1.00 98.25 167 VAL A N 1
ATOM 1225 C CA . VAL A 1 167 ? 4.727 2.393 -13.485 1.00 98.25 167 VAL A CA 1
ATOM 1226 C C . VAL A 1 167 ? 3.358 1.816 -13.803 1.00 98.25 167 VAL A C 1
ATOM 1228 O O . VAL A 1 167 ? 2.463 1.820 -12.967 1.00 98.25 167 VAL A O 1
ATOM 1231 N N . LEU A 1 168 ? 3.169 1.380 -15.041 1.00 97.69 168 LEU A N 1
ATOM 1232 C CA . LEU A 1 168 ? 1.924 0.775 -15.516 1.00 97.69 168 LEU A CA 1
ATOM 1233 C C . LEU A 1 168 ? 2.040 -0.756 -15.597 1.00 97.69 168 LEU A C 1
ATOM 1235 O O . LEU A 1 168 ? 1.029 -1.449 -15.630 1.00 97.69 168 LEU A O 1
ATOM 1239 N N . GLY A 1 169 ? 3.267 -1.280 -15.606 1.00 95.38 169 GLY A N 1
ATOM 1240 C CA . GLY A 1 169 ? 3.569 -2.704 -15.679 1.00 95.38 169 GLY A CA 1
ATOM 1241 C C . GLY A 1 169 ? 5.074 -2.971 -15.624 1.00 95.38 169 GLY A C 1
ATOM 1242 O O . GLY A 1 169 ? 5.878 -2.056 -15.446 1.00 95.38 169 GLY A O 1
ATOM 1243 N N . GLY A 1 170 ? 5.455 -4.239 -15.789 1.00 95.94 170 GLY A N 1
ATOM 1244 C CA . GLY A 1 170 ? 6.853 -4.676 -15.730 1.00 95.94 170 GLY A CA 1
ATOM 1245 C C . GLY A 1 170 ? 7.379 -4.903 -14.310 1.00 95.94 170 GLY A C 1
ATOM 1246 O O . GLY A 1 170 ? 6.614 -4.984 -13.349 1.00 95.94 170 GLY A O 1
ATOM 1247 N N . VAL A 1 171 ? 8.698 -5.052 -14.206 1.00 97.88 171 VAL A N 1
ATOM 1248 C CA . VAL A 1 171 ? 9.446 -5.334 -12.975 1.00 97.88 171 VAL A CA 1
ATOM 1249 C C . VAL A 1 171 ? 10.481 -4.232 -12.783 1.00 97.88 171 VAL A C 1
ATOM 1251 O O . VAL A 1 171 ? 11.393 -4.094 -13.595 1.00 97.88 171 VAL A O 1
ATOM 1254 N N . ILE A 1 172 ? 10.337 -3.448 -11.721 1.00 98.06 172 ILE A N 1
ATOM 1255 C CA . ILE A 1 172 ? 11.271 -2.400 -11.313 1.00 98.06 172 ILE A CA 1
ATOM 1256 C C . ILE A 1 172 ? 11.958 -2.879 -10.032 1.00 98.06 172 ILE A C 1
ATOM 1258 O O . ILE A 1 172 ? 11.325 -3.005 -8.991 1.00 98.06 172 ILE A O 1
ATOM 1262 N N . CYS A 1 173 ? 13.240 -3.200 -10.091 1.00 97.44 173 CYS A N 1
ATOM 1263 C CA . CYS A 1 173 ? 13.963 -3.792 -8.968 1.00 97.44 173 CYS A CA 1
ATOM 1264 C C . CYS A 1 173 ? 15.410 -3.286 -8.900 1.00 97.44 173 CYS A C 1
ATOM 1266 O O . CYS A 1 173 ? 15.778 -2.317 -9.581 1.00 97.44 173 CYS A O 1
ATOM 1268 N N . GLY A 1 174 ? 16.223 -3.908 -8.046 1.00 97.69 174 GLY A N 1
ATOM 1269 C CA . GLY A 1 174 ? 17.564 -3.446 -7.711 1.00 97.69 174 GLY A CA 1
ATOM 1270 C C . GLY A 1 174 ? 17.559 -1.998 -7.225 1.00 97.69 174 GLY A C 1
ATOM 1271 O O . GLY A 1 174 ? 16.786 -1.636 -6.345 1.00 97.69 174 GLY A O 1
ATOM 1272 N N . THR A 1 175 ? 18.411 -1.165 -7.819 1.00 97.75 175 THR A N 1
ATOM 1273 C CA . THR A 1 175 ? 18.582 0.255 -7.455 1.00 97.75 175 THR A CA 1
ATOM 1274 C C . THR A 1 175 ? 17.953 1.207 -8.477 1.00 97.75 175 THR A C 1
ATOM 1276 O O . THR A 1 175 ? 18.375 2.354 -8.629 1.00 97.75 175 THR A O 1
ATOM 1279 N N . THR A 1 176 ? 16.961 0.726 -9.232 1.00 98.25 176 THR A N 1
ATOM 1280 C CA . THR A 1 176 ? 16.329 1.493 -10.312 1.00 98.25 176 THR A CA 1
ATOM 1281 C C . THR A 1 176 ? 15.577 2.712 -9.788 1.00 98.25 176 THR A C 1
ATOM 1283 O O . THR A 1 176 ? 14.778 2.608 -8.859 1.00 98.25 176 THR A O 1
ATOM 1286 N N . VAL A 1 177 ? 15.756 3.860 -10.444 1.00 98.38 177 VAL A N 1
ATOM 1287 C CA . VAL A 1 177 ? 15.017 5.092 -10.143 1.00 98.38 177 VAL A CA 1
ATOM 1288 C C . VAL A 1 177 ? 14.146 5.485 -11.329 1.00 98.38 177 VAL A C 1
ATOM 1290 O O . VAL A 1 177 ? 14.649 5.808 -12.401 1.00 98.38 177 VAL A O 1
ATOM 1293 N N . VAL A 1 178 ? 12.833 5.522 -11.133 1.00 98.38 178 VAL A N 1
ATOM 1294 C CA . VAL A 1 178 ? 11.864 6.075 -12.085 1.00 98.38 178 VAL A CA 1
ATOM 1295 C C . VAL A 1 178 ? 11.455 7.449 -11.577 1.00 98.38 178 VAL A C 1
ATOM 1297 O O . VAL A 1 178 ? 10.986 7.586 -10.451 1.00 98.38 178 VAL A O 1
ATOM 1300 N N . SER A 1 179 ? 11.638 8.492 -12.375 1.00 97.69 179 SER A N 1
ATOM 1301 C CA . SER A 1 179 ? 11.398 9.867 -11.943 1.00 97.69 179 SER A CA 1
ATOM 1302 C C . SER A 1 179 ? 10.842 10.752 -13.049 1.00 97.69 179 SER A C 1
ATOM 1304 O O . SER A 1 179 ? 10.768 10.345 -14.208 1.00 97.69 179 SER A O 1
ATOM 1306 N N . GLY A 1 180 ? 10.460 11.978 -12.687 1.00 95.88 180 GLY A N 1
ATOM 1307 C CA . GLY A 1 180 ? 10.034 12.986 -13.653 1.00 95.88 180 GLY A CA 1
ATOM 1308 C C . GLY A 1 180 ? 8.812 12.525 -14.444 1.00 95.88 180 GLY A C 1
ATOM 1309 O O . GLY A 1 180 ? 7.805 12.132 -13.863 1.00 95.88 180 GLY A O 1
ATOM 1310 N N . SER A 1 181 ? 8.906 12.573 -15.772 1.00 96.50 181 SER A N 1
ATOM 1311 C CA . SER A 1 181 ? 7.832 12.153 -16.682 1.00 96.50 181 SER A CA 1
ATOM 1312 C C . SER A 1 181 ? 8.012 10.732 -17.226 1.00 96.50 181 SER A C 1
ATOM 1314 O O . SER A 1 181 ? 7.302 10.339 -18.155 1.00 96.50 181 SER A O 1
ATOM 1316 N N . ALA A 1 182 ? 8.957 9.957 -16.682 1.00 98.00 182 ALA A N 1
ATOM 1317 C CA . ALA A 1 182 ? 9.191 8.589 -17.123 1.00 98.00 182 ALA A CA 1
ATOM 1318 C C . ALA A 1 182 ? 7.945 7.721 -16.925 1.00 98.00 182 ALA A C 1
ATOM 1320 O O . ALA A 1 182 ? 7.284 7.771 -15.885 1.00 98.00 182 ALA A O 1
ATOM 1321 N N . THR A 1 183 ? 7.648 6.905 -17.932 1.00 98.19 183 THR A N 1
ATOM 1322 C CA . THR A 1 183 ? 6.591 5.897 -17.895 1.00 98.19 183 THR A CA 1
ATOM 1323 C C . THR A 1 183 ? 7.196 4.529 -18.176 1.00 98.19 183 THR A C 1
ATOM 1325 O O . THR A 1 183 ? 7.846 4.341 -19.202 1.00 98.19 183 THR A O 1
ATOM 1328 N N . MET A 1 184 ? 6.978 3.580 -17.274 1.00 97.75 184 MET A N 1
ATOM 1329 C CA . MET A 1 184 ? 7.366 2.178 -17.413 1.00 97.75 184 MET A CA 1
ATOM 1330 C C . MET A 1 184 ? 6.108 1.383 -17.765 1.00 97.75 184 MET A C 1
ATOM 1332 O O . MET A 1 184 ? 5.199 1.283 -16.944 1.00 97.75 184 MET A O 1
ATOM 1336 N N . GLU A 1 185 ? 6.005 0.876 -18.990 1.00 96.56 185 GLU A N 1
ATOM 1337 C CA . GLU A 1 185 ? 4.822 0.123 -19.441 1.00 96.56 185 GLU A CA 1
ATOM 1338 C C . GLU A 1 185 ? 5.002 -1.389 -19.284 1.00 96.56 185 GLU A C 1
ATOM 1340 O O . GLU A 1 185 ? 4.065 -2.097 -18.923 1.00 96.56 185 GLU A O 1
ATOM 1345 N N . ALA A 1 186 ? 6.207 -1.882 -19.560 1.00 94.44 186 ALA A N 1
ATOM 1346 C CA . ALA A 1 186 ? 6.584 -3.289 -19.507 1.00 94.44 186 ALA A CA 1
ATOM 1347 C C . ALA A 1 186 ? 8.112 -3.401 -19.400 1.00 94.44 186 ALA A C 1
ATOM 1349 O O . ALA A 1 186 ? 8.804 -2.388 -19.501 1.00 94.44 186 ALA A O 1
ATOM 1350 N N . GLY A 1 187 ? 8.630 -4.618 -19.221 1.00 95.81 187 GLY A N 1
ATOM 1351 C CA . GLY A 1 187 ? 10.068 -4.892 -19.159 1.00 95.81 187 GLY A CA 1
ATOM 1352 C C . GLY A 1 187 ? 10.583 -5.195 -17.755 1.00 95.81 187 GLY A C 1
ATOM 1353 O O . GLY A 1 187 ? 9.829 -5.164 -16.783 1.00 95.81 187 GLY A O 1
ATOM 1354 N N . CYS A 1 188 ? 11.877 -5.501 -17.661 1.00 96.81 188 CYS A N 1
ATOM 1355 C CA . CYS A 1 188 ? 12.590 -5.707 -16.403 1.00 96.81 188 CYS A CA 1
ATOM 1356 C C . CYS A 1 188 ? 13.716 -4.678 -16.284 1.00 96.81 188 CYS A C 1
ATOM 1358 O O . CYS A 1 188 ? 14.588 -4.603 -17.149 1.00 96.81 188 CYS A O 1
ATOM 1360 N N . PHE A 1 189 ? 13.694 -3.889 -15.215 1.00 96.94 189 PHE A N 1
ATOM 1361 C CA . PHE A 1 189 ? 14.639 -2.812 -14.960 1.00 96.94 189 PHE A CA 1
ATOM 1362 C C . PHE A 1 189 ? 15.222 -3.022 -13.570 1.00 96.94 189 PHE A C 1
ATOM 1364 O O . PHE A 1 189 ? 14.548 -2.799 -12.568 1.00 96.94 189 PHE A O 1
ATOM 1371 N N . SER A 1 190 ? 16.466 -3.488 -13.514 1.00 96.88 190 SER A N 1
ATOM 1372 C CA . SER A 1 190 ? 17.158 -3.800 -12.258 1.00 96.88 190 SER A CA 1
ATOM 1373 C C . SER A 1 190 ? 18.229 -2.771 -11.879 1.00 96.88 190 SER A C 1
ATOM 1375 O O . SER A 1 190 ? 18.867 -2.893 -10.836 1.00 96.88 190 SER A O 1
ATOM 1377 N N . GLN A 1 191 ? 18.468 -1.781 -12.742 1.00 95.25 191 GLN A N 1
ATOM 1378 C CA . GLN A 1 191 ? 19.422 -0.698 -12.528 1.00 95.25 191 GLN A CA 1
ATOM 1379 C C . GLN A 1 191 ? 19.119 0.509 -13.429 1.00 95.25 191 GLN A C 1
ATOM 1381 O O . GLN A 1 191 ? 18.491 0.386 -14.487 1.00 95.25 191 GLN A O 1
ATOM 1386 N N . GLY A 1 192 ? 19.653 1.666 -13.037 1.00 95.75 192 GLY A N 1
ATOM 1387 C CA . GLY A 1 192 ? 19.635 2.897 -13.825 1.00 95.75 192 GLY A CA 1
ATOM 1388 C C . GLY A 1 192 ? 18.549 3.890 -13.414 1.00 95.75 192 GLY A C 1
ATOM 1389 O O . GLY A 1 192 ? 17.687 3.603 -12.585 1.00 95.75 192 GLY A O 1
ATOM 1390 N N . THR A 1 193 ? 18.610 5.077 -14.016 1.00 97.69 193 THR A N 1
ATOM 1391 C CA . THR A 1 193 ? 17.686 6.182 -13.739 1.00 97.69 193 THR A CA 1
ATOM 1392 C C . THR A 1 193 ? 16.925 6.562 -15.000 1.00 97.69 193 THR A C 1
ATOM 1394 O O . THR A 1 193 ? 17.517 6.952 -16.005 1.00 97.69 193 THR A O 1
ATOM 1397 N N . TYR A 1 194 ? 15.602 6.515 -14.916 1.00 97.62 194 TYR A N 1
ATOM 1398 C CA . TYR A 1 194 ? 14.664 6.837 -15.982 1.00 97.62 194 TYR A CA 1
ATOM 1399 C C . TYR A 1 194 ? 13.951 8.130 -15.600 1.00 97.62 194 TYR A C 1
ATOM 1401 O O . TYR A 1 194 ? 13.159 8.149 -14.663 1.00 97.62 194 TYR A O 1
ATOM 1409 N N . HIS A 1 195 ? 14.259 9.232 -16.283 1.00 97.81 195 HIS A N 1
ATOM 1410 C CA . HIS A 1 195 ? 13.716 10.556 -15.940 1.00 97.81 195 HIS A CA 1
ATOM 1411 C C . HIS A 1 195 ? 12.583 11.027 -16.866 1.00 97.81 195 HIS A C 1
ATOM 1413 O O . HIS A 1 195 ? 11.765 11.872 -16.503 1.00 97.81 195 HIS A O 1
ATOM 1419 N N . SER A 1 196 ? 12.535 10.502 -18.088 1.00 96.94 196 SER A N 1
ATOM 1420 C CA . SER A 1 196 ? 11.507 10.834 -19.073 1.00 96.94 196 SER A CA 1
ATOM 1421 C C . SER A 1 196 ? 11.355 9.707 -20.091 1.00 96.94 196 SER A C 1
ATOM 1423 O O . SER A 1 196 ? 12.160 8.774 -20.116 1.00 96.94 196 SER A O 1
ATOM 1425 N N . GLY A 1 197 ? 10.327 9.805 -20.932 1.00 96.50 197 GLY A N 1
ATOM 1426 C CA . GLY A 1 197 ? 10.073 8.852 -22.009 1.00 96.50 197 GLY A CA 1
ATOM 1427 C C . GLY A 1 197 ? 9.270 7.629 -21.571 1.00 96.50 197 GLY A C 1
ATOM 1428 O O . GLY A 1 197 ? 8.936 7.459 -20.398 1.00 96.50 197 GLY A O 1
ATOM 1429 N N . VAL A 1 198 ? 8.934 6.794 -22.552 1.00 97.50 198 VAL A N 1
ATOM 1430 C CA . VAL A 1 198 ? 8.194 5.546 -22.353 1.00 97.50 198 VAL A CA 1
ATOM 1431 C C . VAL A 1 198 ? 9.153 4.373 -22.506 1.00 97.50 198 VAL A C 1
ATOM 1433 O O . VAL A 1 198 ? 9.817 4.250 -23.531 1.00 97.50 198 VAL A O 1
ATOM 1436 N N . ASN A 1 199 ? 9.199 3.509 -21.497 1.00 96.12 199 ASN A N 1
ATOM 1437 C CA . ASN A 1 199 ? 10.132 2.397 -21.384 1.00 96.12 199 ASN A CA 1
ATOM 1438 C C . ASN A 1 199 ? 9.341 1.084 -21.380 1.00 96.12 199 ASN A C 1
ATOM 1440 O O . ASN A 1 199 ? 8.40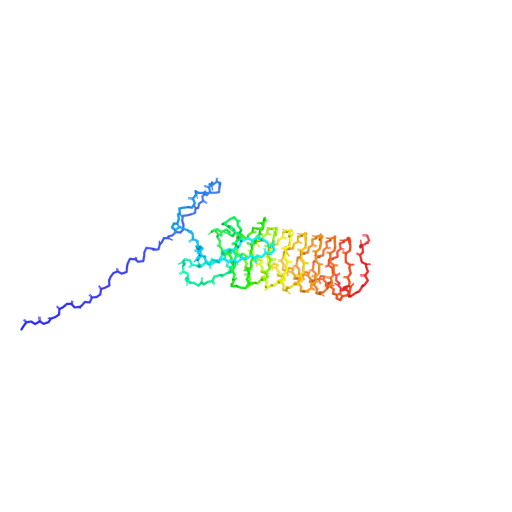4 0.924 -20.596 1.00 96.12 199 ASN A O 1
ATOM 1444 N N . ARG A 1 200 ? 9.701 0.160 -22.276 1.00 91.69 200 ARG A N 1
ATOM 1445 C CA . ARG A 1 200 ? 8.983 -1.112 -22.492 1.00 91.69 200 ARG A CA 1
ATOM 1446 C C . ARG A 1 200 ? 9.830 -2.361 -22.226 1.00 91.69 200 ARG A C 1
ATOM 1448 O O . ARG A 1 200 ? 9.318 -3.467 -22.366 1.00 91.69 200 ARG A O 1
ATOM 1455 N N . GLY A 1 201 ? 11.082 -2.177 -21.801 1.00 73.75 201 GLY A N 1
ATOM 1456 C CA . GLY A 1 201 ? 12.090 -3.235 -21.795 1.00 73.75 201 GLY A CA 1
ATOM 1457 C C . GLY A 1 201 ? 12.465 -3.657 -23.214 1.00 73.75 201 GLY A C 1
ATOM 1458 O O . GLY A 1 201 ? 11.781 -3.298 -24.175 1.00 73.75 201 GLY A O 1
ATOM 1459 N N . GLU A 1 202 ? 13.565 -4.387 -23.329 1.00 61.00 202 GLU A N 1
ATOM 1460 C CA . GLU A 1 202 ? 13.846 -5.221 -24.504 1.00 61.00 202 GLU A CA 1
ATOM 1461 C C . GLU A 1 202 ? 13.296 -6.633 -24.283 1.00 61.00 202 GLU A C 1
ATOM 1463 O O . GLU A 1 202 ? 13.294 -7.086 -23.110 1.00 61.00 202 GLU A O 1
#

Mean predicted aligned error: 9.06 Å